Protein AF-A0A7X7LBB7-F1 (afdb_monomer)

Radius of gyration: 32.77 Å; Cα contacts (8 Å, |Δi|>4): 586; chains: 1; bounding box: 103×98×85 Å

Nearest PDB structures (foldseek):
  5vtm-assembly1_X  TM=6.818E-01  e=9.338E-09  Pseudomonas aeruginosa PAO1
  2ciu-assembly1_A  TM=8.255E-01  e=3.872E+00  Saccharomyces cerevisiae
  4lzi-assembly1_A  TM=6.386E-01  e=2.311E+00  Solanum tuberosum
  5mkf-assembly1_B  TM=3.678E-01  e=5.510E-01  Homo sapiens

Sequence (349 aa):
MNDEPVHSLSPRHPRGIALISTMFVLFFLMALALSYAFAARLESSLARNYADDMQAQYCAKAGIYRALAEIKEQERRGYFAYPRMDVPEDAELLTRYQEVFQDYPIGEGTYTVKFKDNFGQAGLGPMDENSLININRLAQREDRETLRRLLQVATDDEVIIGKVIDHLIDYVDDNDNKNLDGAEEMEYEELVPRQTIRNGPMRDVNEFLTVLNVLKKNNPDYIDETIWFGEDANENGVLDPNEDDGPETPPVDNQDGILNRGIKDFVTVDSDGTSVNPNTASPEVLQIVMPDQYEQIIQQRQIGHVSGSSQTYRIRSYGRAHGYVHVVEWVVRLGGQGGYPSVIRMRSL

Foldseek 3Di:
DDDDDDDDDDDDDPPPVVVVVVVVVVVVVVVVVVVVVVVVVVVVVVVVVVVQQVQLVVQQVVLVVLLQVVVVVVVVVPADFDQDPLAPVSPVVQVVLCQRAPQDDDDQWGKHWWDQQLLRDIDGGWAFQLLADALLLCLCVVVLQLQLLLLVLQDPPPVVSVLLSQQSNQLAAQDQDGDPNYDGQVLQCPDVVRDGGDRHADLFLCVSVSSLRSVCVVVVPPGDCCLAAWLCPVSNNDCDPQSLVACPHPPHHDNPRDTRRHSNSRYDNQFDDPHGQLNNHDLSNCCSGPVVCSVVSVVVNSHHGDNGHTFWIKIWMWMHGPHDIKIKIWIWGADPPPRDIDTSDIDTD

Secondary structure (DSSP, 8-state):
---PPP--------TTHHHHHHHHHHHHHHHHHHHHHHHHHHHHHHHHHHHHHHHHHHHHHHHHHHHHHHHHHHHHHT------TT-GGGHHHHHHHHHHHSSEEETTEEEEEEEE-TTS-EEES-EEGGGSEEHHHHHHTT-HHHHHHHHTTT---HHHHHHHHHHHHHHHSSS----TT---HHHHHTSSS-----SS--SSGGGHHHHHHHHHHH-TTT--THHHH-S-TT-SSS--GGGSSTTSSSSP---SSS----GGGTEESS---SS--TTTS-HHHHHHH-TTTHHHHHHHHHHS--S--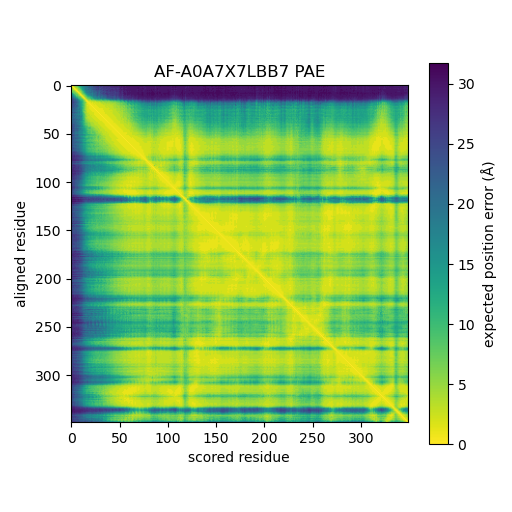--EEEEEEEEEETTEEEEEEEEEESS-GGGPPEEEEEEE-

pLDDT: mean 88.42, std 11.04, range [41.66, 98.06]

Solvent-accessible surface area (backbone atoms only — not comparable to full-atom values): 18976 Å² total; per-residue (Å²): 137,91,78,84,82,80,86,80,85,74,83,80,74,79,80,66,57,62,60,53,53,51,50,52,53,50,50,53,50,50,54,50,51,51,51,50,52,52,50,53,51,51,51,53,49,52,54,48,53,50,51,35,44,50,48,2,41,51,26,5,50,49,30,44,55,50,40,54,52,53,52,53,55,34,50,74,75,63,42,69,62,72,62,40,89,83,40,78,88,23,49,66,53,42,53,47,37,49,65,69,17,50,68,28,78,49,92,88,24,21,15,28,18,38,26,68,48,72,73,55,51,75,46,65,33,62,34,57,35,16,28,31,44,38,51,48,62,36,34,72,65,64,40,56,69,47,51,45,48,47,43,50,64,42,45,86,53,65,68,60,44,53,33,52,51,29,23,49,28,34,45,34,33,77,65,82,78,62,43,99,61,31,40,43,63,72,56,37,48,71,39,89,75,62,39,86,77,78,39,31,65,56,90,48,66,70,54,54,54,58,51,49,51,49,48,20,73,79,36,64,93,81,41,70,65,36,50,42,55,22,30,42,80,83,63,72,71,63,77,46,76,51,36,46,50,20,80,77,40,79,41,68,35,83,48,79,84,68,72,33,55,17,40,58,54,49,47,33,55,76,37,79,59,97,54,60,14,70,50,58,30,47,72,66,52,34,47,39,78,36,55,94,48,31,71,61,51,55,57,44,47,69,80,48,81,53,92,42,63,69,48,23,34,38,32,35,9,39,3,30,16,92,90,34,77,25,36,34,37,38,33,33,30,56,73,29,87,94,70,38,67,37,79,78,45,79,48,80,96

Mean predicted aligned error: 8.22 Å

Structure (mmCIF, N/CA/C/O backbone):
data_AF-A0A7X7LBB7-F1
#
_entry.id   AF-A0A7X7LBB7-F1
#
loop_
_atom_site.group_PDB
_atom_site.id
_atom_site.type_symbol
_atom_site.label_atom_id
_atom_site.label_alt_id
_atom_site.label_comp_id
_atom_site.label_asym_id
_atom_site.label_entity_id
_atom_site.label_seq_id
_atom_site.pdbx_PDB_ins_code
_atom_site.Cartn_x
_atom_site.Cartn_y
_atom_site.Cartn_z
_atom_site.occupancy
_atom_site.B_iso_or_equiv
_atom_site.auth_seq_id
_atom_site.auth_comp_id
_atom_site.auth_asym_id
_atom_site.auth_atom_id
_atom_site.pdbx_PDB_model_num
ATOM 1 N N . MET A 1 1 ? 79.176 -74.678 -56.537 1.00 41.66 1 MET A N 1
ATOM 2 C CA . MET A 1 1 ? 79.342 -74.480 -55.085 1.00 41.66 1 MET A CA 1
ATOM 3 C C . MET A 1 1 ? 78.196 -73.575 -54.683 1.00 41.66 1 MET A C 1
ATOM 5 O O . MET A 1 1 ? 78.132 -72.463 -55.188 1.00 41.66 1 MET A O 1
ATOM 9 N N . ASN A 1 2 ? 77.207 -74.145 -53.998 1.00 46.53 2 ASN A N 1
ATOM 10 C CA . ASN A 1 2 ? 75.960 -73.481 -53.629 1.00 46.53 2 ASN A CA 1
ATOM 11 C C . ASN A 1 2 ? 76.220 -72.575 -52.427 1.00 46.53 2 ASN A C 1
ATOM 13 O O . ASN A 1 2 ? 76.712 -73.086 -51.428 1.00 46.53 2 ASN A O 1
ATOM 17 N N . ASP A 1 3 ? 75.830 -71.308 -52.509 1.00 46.72 3 ASP A N 1
ATOM 18 C CA . ASP A 1 3 ? 75.636 -70.450 -51.340 1.00 46.72 3 ASP A CA 1
ATOM 19 C C . ASP A 1 3 ? 74.237 -69.830 -51.447 1.00 46.72 3 ASP A C 1
ATOM 21 O O . ASP A 1 3 ? 73.976 -68.976 -52.296 1.00 46.72 3 ASP A O 1
ATOM 25 N N . GLU A 1 4 ? 73.312 -70.315 -50.618 1.00 52.75 4 GLU A N 1
ATOM 26 C CA . GLU A 1 4 ? 72.043 -69.637 -50.349 1.00 52.75 4 GLU A CA 1
ATOM 27 C C . GLU A 1 4 ? 72.285 -68.462 -49.389 1.00 52.75 4 GLU A C 1
ATOM 29 O O . GLU A 1 4 ? 72.935 -68.651 -48.356 1.00 52.75 4 GLU A O 1
ATOM 34 N N . PRO A 1 5 ? 71.723 -67.266 -49.636 1.00 56.41 5 PRO A N 1
ATOM 35 C CA . PRO A 1 5 ? 71.710 -66.218 -48.635 1.00 56.41 5 PRO A CA 1
ATOM 36 C C . PRO A 1 5 ? 70.459 -66.313 -47.750 1.00 56.41 5 PRO A C 1
ATOM 38 O O . PRO A 1 5 ? 69.315 -66.318 -48.202 1.00 56.41 5 PRO A O 1
ATOM 41 N N . VAL A 1 6 ? 70.738 -66.339 -46.451 1.00 59.34 6 VAL A N 1
ATOM 42 C CA . VAL A 1 6 ? 69.830 -66.286 -45.303 1.00 59.34 6 VAL A CA 1
ATOM 43 C C . VAL A 1 6 ? 68.848 -65.109 -45.399 1.00 59.34 6 VAL A C 1
ATOM 45 O O . VAL A 1 6 ? 69.252 -63.951 -45.504 1.00 59.34 6 VAL A O 1
ATOM 48 N N . HIS A 1 7 ? 67.547 -65.393 -45.283 1.00 54.38 7 HIS A N 1
ATOM 49 C CA . HIS A 1 7 ? 66.504 -64.379 -45.113 1.00 54.38 7 HIS A CA 1
ATOM 50 C C . HIS A 1 7 ? 66.680 -63.622 -43.785 1.00 54.38 7 HIS A C 1
ATOM 52 O O . HIS A 1 7 ? 66.441 -64.169 -42.708 1.00 54.38 7 HIS A O 1
ATOM 58 N N . SER A 1 8 ? 67.033 -62.337 -43.851 1.00 55.22 8 SER A N 1
ATOM 59 C CA . SER A 1 8 ? 66.916 -61.416 -42.719 1.00 55.22 8 SER A CA 1
ATOM 60 C C . SER A 1 8 ? 65.476 -60.892 -42.626 1.00 55.22 8 SER A C 1
ATOM 62 O O . SER A 1 8 ? 64.980 -60.174 -43.494 1.00 55.22 8 SER A O 1
ATOM 64 N N . LEU A 1 9 ? 64.763 -61.265 -41.562 1.00 53.19 9 LEU A N 1
ATOM 65 C CA . LEU A 1 9 ? 63.463 -60.674 -41.240 1.00 53.19 9 LEU A CA 1
ATOM 66 C C . LEU A 1 9 ? 63.687 -59.243 -40.734 1.00 53.19 9 LEU A C 1
ATOM 68 O O . LEU A 1 9 ? 64.181 -59.034 -39.628 1.00 53.19 9 LEU A O 1
ATOM 72 N N . SER A 1 10 ? 63.330 -58.245 -41.544 1.00 57.50 10 SER A N 1
ATOM 73 C CA . SER A 1 10 ? 63.297 -56.847 -41.105 1.00 57.50 10 SER A CA 1
ATOM 74 C C . SER A 1 10 ? 62.207 -56.651 -40.036 1.00 57.50 10 SER A C 1
ATOM 76 O O . SER A 1 10 ? 61.081 -57.123 -40.235 1.00 57.50 10 SER A O 1
ATOM 78 N N . PRO A 1 11 ? 62.469 -55.939 -38.922 1.00 55.88 11 PRO A N 1
ATOM 79 C CA . PRO A 1 11 ? 61.441 -55.659 -37.926 1.00 55.88 11 PRO A CA 1
ATOM 80 C C . PRO A 1 11 ? 60.373 -54.739 -38.536 1.00 55.88 11 PRO A C 1
ATOM 82 O O . PRO A 1 11 ? 60.659 -53.632 -38.995 1.00 55.88 11 PRO A O 1
ATOM 85 N N . ARG A 1 12 ? 59.117 -55.201 -38.573 1.00 59.41 12 ARG A N 1
ATOM 86 C CA . ARG A 1 12 ? 57.979 -54.379 -39.007 1.00 59.41 12 ARG A CA 1
ATOM 87 C C . ARG A 1 12 ? 57.781 -53.234 -38.012 1.00 59.41 12 ARG A C 1
ATOM 89 O O . ARG A 1 12 ? 57.381 -53.466 -36.877 1.00 59.41 12 ARG A O 1
ATOM 96 N N . HIS A 1 13 ? 58.013 -51.998 -38.449 1.00 60.03 13 HIS A N 1
ATOM 97 C CA . HIS A 1 13 ? 57.617 -50.815 -37.686 1.00 60.03 13 HIS A CA 1
ATOM 98 C C . HIS A 1 13 ? 56.088 -50.802 -37.471 1.00 60.03 13 HIS A C 1
ATOM 100 O O . HIS A 1 13 ? 55.342 -51.006 -38.437 1.00 60.03 13 HIS A O 1
ATOM 106 N N . PRO A 1 14 ? 55.594 -50.535 -36.246 1.00 56.56 14 PRO A N 1
ATOM 107 C CA . PRO A 1 14 ? 54.166 -50.526 -35.939 1.00 56.56 14 PRO A CA 1
ATOM 108 C C . PRO A 1 14 ? 53.491 -49.280 -36.536 1.00 56.56 14 PRO A C 1
ATOM 110 O O . PRO A 1 14 ? 53.354 -48.245 -35.892 1.00 56.56 14 PRO A O 1
ATOM 113 N N . ARG A 1 15 ? 53.052 -49.372 -37.795 1.00 57.97 15 ARG A N 1
ATOM 114 C CA . ARG A 1 15 ? 52.395 -48.280 -38.544 1.00 57.97 15 ARG A CA 1
ATOM 115 C C . ARG A 1 15 ? 50.905 -48.067 -38.205 1.00 57.97 15 ARG A C 1
ATOM 117 O O . ARG A 1 15 ? 50.276 -47.208 -38.807 1.00 57.97 15 ARG A O 1
ATOM 124 N N . GLY A 1 16 ? 50.342 -48.810 -37.244 1.00 62.50 16 GLY A N 1
ATOM 125 C CA . GLY A 1 16 ? 48.930 -48.702 -36.831 1.00 62.50 16 GLY A CA 1
ATOM 126 C C . GLY A 1 16 ? 48.659 -47.823 -35.600 1.00 62.50 16 GLY A C 1
ATOM 127 O O . GLY A 1 16 ? 47.533 -47.381 -35.408 1.00 62.50 16 GLY A O 1
ATOM 128 N N . ILE A 1 17 ? 49.676 -47.538 -34.775 1.00 77.94 17 ILE A N 1
ATOM 129 C CA . ILE A 1 17 ? 49.499 -46.816 -33.498 1.00 77.94 17 ILE A CA 1
ATOM 130 C C . ILE A 1 17 ? 49.278 -45.315 -33.728 1.00 77.94 17 ILE A C 1
ATOM 132 O O . ILE A 1 17 ? 48.440 -44.712 -33.066 1.00 77.94 17 ILE A O 1
ATOM 136 N N . ALA A 1 18 ? 49.970 -44.725 -34.708 1.00 83.06 18 ALA A N 1
ATOM 137 C CA . ALA A 1 18 ? 49.872 -43.294 -34.996 1.00 83.06 18 ALA A CA 1
ATOM 138 C C . ALA A 1 18 ? 48.439 -42.863 -35.351 1.00 83.06 18 ALA A C 1
ATOM 140 O O . ALA A 1 18 ? 47.958 -41.875 -34.812 1.00 83.06 18 ALA A O 1
ATOM 141 N N . LEU A 1 19 ? 47.731 -43.638 -36.185 1.00 84.88 19 LEU A N 1
ATOM 142 C CA . LEU A 1 19 ? 46.347 -43.344 -36.569 1.00 84.88 19 LEU A CA 1
ATOM 143 C C . LEU A 1 19 ? 45.402 -43.371 -35.361 1.00 84.88 19 LEU A C 1
ATOM 145 O O . LEU A 1 19 ? 44.573 -42.478 -35.214 1.00 84.88 19 LEU A O 1
ATOM 149 N N . ILE A 1 20 ? 45.553 -44.366 -34.482 1.00 88.19 20 ILE A N 1
ATOM 150 C CA . ILE A 1 20 ? 44.740 -44.497 -33.268 1.00 88.19 20 ILE A CA 1
ATOM 151 C C . ILE A 1 20 ? 44.995 -43.299 -32.347 1.00 88.19 20 ILE A C 1
ATOM 153 O O . ILE A 1 20 ? 44.045 -42.645 -31.925 1.00 88.19 20 ILE A O 1
ATOM 157 N N . SER A 1 21 ? 46.260 -42.945 -32.099 1.00 88.25 21 SER A N 1
ATOM 158 C CA . SER A 1 21 ? 46.613 -41.760 -31.309 1.00 88.25 21 SER A CA 1
ATOM 159 C C . SER A 1 21 ? 46.048 -40.472 -31.913 1.00 88.25 21 SER A C 1
ATOM 161 O O . SER A 1 21 ? 45.482 -39.663 -31.182 1.00 88.25 21 SER A O 1
ATOM 163 N N . THR A 1 22 ? 46.125 -40.292 -33.236 1.00 93.44 22 THR A N 1
ATOM 164 C CA . THR A 1 22 ? 45.530 -39.134 -33.919 1.00 93.44 22 THR A CA 1
ATOM 165 C C . THR A 1 22 ? 44.013 -39.106 -33.762 1.00 93.44 22 THR A C 1
ATOM 167 O O . THR A 1 22 ? 43.467 -38.053 -33.454 1.00 93.44 22 THR A O 1
ATOM 170 N N . MET A 1 23 ? 43.325 -40.240 -33.913 1.00 92.44 23 MET A N 1
ATOM 171 C CA . MET A 1 23 ? 41.874 -40.309 -33.719 1.00 92.44 23 MET A CA 1
ATOM 172 C C . MET A 1 23 ? 41.467 -39.983 -32.283 1.00 92.44 23 MET A C 1
ATOM 174 O O . MET A 1 23 ? 40.504 -39.248 -32.096 1.00 92.44 23 MET A O 1
ATOM 178 N N . PHE A 1 24 ? 42.204 -40.460 -31.276 1.00 95.38 24 PHE A N 1
ATOM 179 C CA . PHE A 1 24 ? 41.941 -40.100 -29.881 1.00 95.38 24 PHE A CA 1
ATOM 180 C C . PHE A 1 24 ? 42.160 -38.610 -29.628 1.00 95.38 24 PHE A C 1
ATOM 182 O O . PHE A 1 24 ? 41.305 -37.965 -29.028 1.00 95.38 24 PHE A O 1
ATOM 189 N N . VAL A 1 25 ? 43.262 -38.042 -30.125 1.00 95.69 25 VAL A N 1
ATOM 190 C CA . VAL A 1 25 ? 43.519 -36.599 -30.011 1.00 95.69 25 VAL A CA 1
ATOM 191 C C . VAL A 1 25 ? 42.403 -35.801 -30.687 1.00 95.69 25 VAL A C 1
ATOM 193 O O . VAL A 1 25 ? 41.869 -34.880 -30.079 1.00 95.69 25 VAL A O 1
ATOM 196 N N . LEU A 1 26 ? 41.984 -36.181 -31.898 1.00 96.12 26 LEU A N 1
ATOM 197 C CA . LEU A 1 26 ? 40.877 -35.530 -32.604 1.00 96.12 26 LEU A CA 1
ATOM 198 C C . LEU A 1 26 ? 39.540 -35.693 -31.877 1.00 96.12 26 LEU A C 1
ATOM 200 O O . LEU A 1 26 ? 38.773 -34.738 -31.815 1.00 96.12 26 LEU A O 1
ATOM 204 N N . PHE A 1 27 ? 39.267 -36.862 -31.298 1.00 96.56 27 PHE A N 1
ATOM 205 C CA . PHE A 1 27 ? 38.068 -37.101 -30.498 1.00 96.56 27 PHE A CA 1
ATOM 206 C C . PHE A 1 27 ? 38.018 -36.170 -29.282 1.00 96.56 27 PHE A C 1
ATOM 208 O O . PHE A 1 27 ? 37.007 -35.502 -29.072 1.00 96.56 27 PHE A O 1
ATOM 215 N N . PHE A 1 28 ? 39.115 -36.059 -28.525 1.00 96.69 28 PHE A N 1
ATOM 216 C CA . PHE A 1 28 ? 39.189 -35.143 -27.385 1.00 96.69 28 PHE A CA 1
ATOM 217 C C . PHE A 1 28 ? 39.106 -33.677 -27.815 1.00 96.69 28 PHE A C 1
ATOM 219 O O . PHE A 1 28 ? 38.397 -32.905 -27.175 1.00 96.69 28 PHE A O 1
ATOM 226 N N . LEU A 1 29 ? 39.763 -33.293 -28.915 1.00 97.00 29 LEU A N 1
ATOM 227 C CA . LEU A 1 29 ? 39.660 -31.939 -29.467 1.00 97.00 29 LEU A CA 1
ATOM 228 C C . LEU A 1 29 ? 38.231 -31.610 -29.911 1.00 97.00 29 LEU A C 1
ATOM 230 O O . LEU A 1 29 ? 37.758 -30.507 -29.659 1.00 97.00 29 LEU A O 1
ATOM 234 N N . MET A 1 30 ? 37.527 -32.559 -30.530 1.00 97.06 30 MET A N 1
ATOM 235 C CA . MET A 1 30 ? 36.134 -32.383 -30.932 1.00 97.06 30 MET A CA 1
ATOM 236 C C . MET A 1 30 ? 35.223 -32.267 -29.706 1.00 97.06 30 MET A C 1
ATOM 238 O O . MET A 1 30 ? 34.420 -31.343 -29.642 1.00 97.06 30 MET A O 1
ATOM 242 N N . ALA A 1 31 ? 35.378 -33.141 -28.706 1.00 96.94 31 ALA A N 1
ATOM 243 C CA . ALA A 1 31 ? 34.616 -33.070 -27.459 1.00 96.94 31 ALA A CA 1
ATOM 244 C C . ALA A 1 31 ? 34.823 -31.726 -26.736 1.00 96.94 31 ALA A C 1
ATOM 246 O O . ALA A 1 31 ? 33.849 -31.098 -26.323 1.00 96.94 31 ALA A O 1
ATOM 247 N N . LEU A 1 32 ? 36.072 -31.252 -26.664 1.00 97.44 32 LEU A N 1
ATOM 248 C CA . LEU A 1 32 ? 36.431 -29.951 -26.101 1.00 97.44 32 LEU A CA 1
ATOM 249 C C . LEU A 1 32 ? 35.804 -28.795 -26.902 1.00 97.44 32 LEU A C 1
ATOM 251 O O . LEU A 1 32 ? 35.228 -27.871 -26.329 1.00 97.44 32 LEU A O 1
ATOM 255 N N . ALA A 1 33 ? 35.876 -28.846 -28.234 1.00 97.12 33 ALA A N 1
ATOM 256 C CA . ALA A 1 33 ? 35.267 -27.837 -29.095 1.00 97.12 33 ALA A CA 1
ATOM 257 C C . ALA A 1 33 ? 33.741 -27.780 -28.914 1.00 97.12 33 ALA A C 1
ATOM 259 O O . ALA A 1 33 ? 33.181 -26.689 -28.808 1.00 97.12 33 ALA A O 1
ATOM 260 N N . LEU A 1 34 ? 33.068 -28.935 -28.814 1.00 97.19 34 LEU A N 1
ATOM 261 C CA . LEU A 1 34 ? 31.631 -28.995 -28.535 1.00 97.19 34 LEU A CA 1
ATOM 262 C C . LEU A 1 34 ? 31.293 -28.447 -27.144 1.00 97.19 34 LEU A C 1
ATOM 264 O O . LEU A 1 34 ? 30.324 -27.697 -27.026 1.00 97.19 34 LEU A O 1
ATOM 268 N N . SER A 1 35 ? 32.071 -28.775 -26.105 1.00 96.56 35 SER A N 1
ATOM 269 C CA . SER A 1 35 ? 31.815 -28.252 -24.757 1.00 96.56 35 SER A CA 1
ATOM 270 C C . SER A 1 35 ? 31.962 -26.733 -24.699 1.00 96.56 35 SER A C 1
ATOM 272 O O . SER A 1 35 ? 31.118 -26.067 -24.104 1.00 96.56 35 SER A O 1
ATOM 274 N N . TYR A 1 36 ? 32.976 -26.170 -25.370 1.00 97.25 36 TYR A N 1
ATOM 275 C CA . TYR A 1 36 ? 33.136 -24.718 -25.473 1.00 97.25 36 TYR A CA 1
ATOM 276 C C . TYR A 1 36 ? 32.012 -24.068 -26.280 1.00 97.25 36 TYR A C 1
ATOM 278 O O . TYR A 1 36 ? 31.490 -23.039 -25.864 1.00 97.25 36 TYR A O 1
ATOM 286 N N . ALA A 1 37 ? 31.596 -24.666 -27.399 1.00 97.00 37 ALA A N 1
ATOM 287 C CA . ALA A 1 37 ? 30.487 -24.143 -28.194 1.00 97.00 37 ALA A CA 1
ATOM 288 C C . ALA A 1 37 ? 29.164 -24.144 -27.407 1.00 97.00 37 ALA A C 1
ATOM 290 O O . ALA A 1 37 ? 28.394 -23.185 -27.488 1.00 97.00 37 ALA A O 1
ATOM 291 N N . PHE A 1 38 ? 28.910 -25.196 -26.623 1.00 96.31 38 PHE A N 1
ATOM 292 C CA . PHE A 1 38 ? 27.747 -25.269 -25.744 1.00 96.31 38 PHE A CA 1
ATOM 293 C C . PHE A 1 38 ? 27.800 -24.204 -24.643 1.00 96.31 38 PHE A C 1
ATOM 295 O O . PHE A 1 38 ? 26.835 -23.458 -24.484 1.00 96.31 38 PHE A O 1
ATOM 302 N N . ALA A 1 39 ? 28.930 -24.087 -23.936 1.00 96.12 39 ALA A N 1
ATOM 303 C CA . ALA A 1 39 ? 29.121 -23.079 -22.896 1.00 96.12 39 ALA A CA 1
ATOM 304 C C . ALA A 1 39 ? 28.949 -21.654 -23.447 1.00 96.12 39 ALA A C 1
ATOM 306 O O . ALA A 1 39 ? 28.153 -20.888 -22.914 1.00 96.12 39 ALA A O 1
ATOM 307 N N . ALA A 1 40 ? 29.583 -21.333 -24.579 1.00 96.44 40 ALA A N 1
ATOM 308 C CA . ALA A 1 40 ? 29.460 -20.025 -25.221 1.00 96.44 40 ALA A CA 1
ATOM 309 C C . ALA A 1 40 ? 28.014 -19.708 -25.641 1.00 96.44 40 ALA A C 1
ATOM 311 O O . ALA A 1 40 ? 27.555 -18.572 -25.508 1.00 96.44 40 ALA A O 1
ATOM 312 N N . ARG A 1 41 ? 27.262 -20.705 -26.128 1.00 96.75 41 ARG A N 1
ATOM 313 C CA . ARG A 1 41 ? 25.845 -20.525 -26.477 1.00 96.75 41 ARG A CA 1
ATOM 314 C C . ARG A 1 41 ? 24.980 -20.283 -25.241 1.00 96.75 41 ARG A C 1
ATOM 316 O O . ARG A 1 41 ? 24.081 -19.442 -25.300 1.00 96.75 41 ARG A O 1
ATOM 323 N N . LEU A 1 42 ? 25.240 -21.001 -24.149 1.00 96.44 42 LEU A N 1
ATOM 324 C CA . LEU A 1 42 ? 24.556 -20.799 -22.874 1.00 96.44 42 LEU A CA 1
ATOM 325 C C . LEU A 1 42 ? 24.836 -19.395 -22.328 1.00 96.44 42 LEU A C 1
ATOM 327 O O . LEU A 1 42 ? 23.894 -18.653 -22.070 1.00 96.44 42 LEU A O 1
ATOM 331 N N . GLU A 1 43 ? 26.106 -19.002 -22.239 1.00 96.44 43 GLU A N 1
ATOM 332 C CA . GLU A 1 43 ? 26.520 -17.674 -21.771 1.00 96.44 43 GLU A CA 1
ATOM 333 C C . GLU A 1 43 ? 25.920 -16.555 -22.626 1.00 96.44 43 GLU A C 1
ATOM 335 O O . GLU A 1 43 ? 25.366 -15.601 -22.088 1.00 96.44 43 GLU A O 1
ATOM 340 N N . SER A 1 44 ? 25.944 -16.690 -23.956 1.00 96.56 44 SER A N 1
ATOM 341 C CA . SER A 1 44 ? 25.332 -15.705 -24.854 1.00 96.56 44 SER A CA 1
ATOM 342 C C . SER A 1 44 ? 23.818 -15.588 -24.659 1.00 96.56 44 SER A C 1
ATOM 344 O O . SER A 1 44 ? 23.275 -14.486 -24.744 1.00 96.56 44 SER A O 1
ATOM 346 N N . SER A 1 45 ? 23.136 -16.703 -24.384 1.00 94.62 45 SER A N 1
ATOM 347 C CA . SER A 1 45 ? 21.691 -16.705 -24.134 1.00 94.62 45 SER A CA 1
ATOM 348 C C . SER A 1 45 ? 21.362 -16.066 -22.783 1.00 94.62 45 SER A C 1
ATOM 350 O O . SER A 1 45 ? 20.456 -15.244 -22.707 1.00 94.62 45 SER A O 1
ATOM 352 N N . LEU A 1 46 ? 22.137 -16.375 -21.737 1.00 95.44 46 LEU A N 1
ATOM 353 C CA . LEU A 1 46 ? 21.995 -15.757 -20.416 1.00 95.44 46 LEU A CA 1
ATOM 354 C C . LEU A 1 46 ? 22.278 -14.254 -20.460 1.00 95.44 46 LEU A C 1
ATOM 356 O O . LEU A 1 46 ? 21.511 -13.478 -19.901 1.00 95.44 46 LEU A O 1
ATOM 360 N N . ALA A 1 47 ? 23.334 -13.834 -21.161 1.00 95.31 47 ALA A N 1
ATOM 361 C CA . ALA A 1 47 ? 23.669 -12.423 -21.324 1.00 95.31 47 ALA A CA 1
ATOM 362 C C . ALA A 1 47 ? 22.559 -11.650 -22.050 1.00 95.31 47 ALA A C 1
ATOM 364 O O . ALA A 1 47 ? 22.256 -10.521 -21.675 1.00 95.31 47 ALA A O 1
ATOM 365 N N . ARG A 1 48 ? 21.931 -12.264 -23.062 1.00 92.88 48 ARG A N 1
ATOM 366 C CA . ARG A 1 48 ? 20.792 -11.667 -23.769 1.00 92.88 48 ARG A CA 1
ATOM 367 C C . ARG A 1 48 ? 19.566 -11.555 -22.869 1.00 92.88 48 ARG A C 1
ATOM 369 O O . ARG A 1 48 ? 19.039 -10.463 -22.733 1.00 92.88 48 ARG A O 1
ATOM 376 N N . ASN A 1 49 ? 19.185 -12.642 -22.199 1.00 92.56 49 ASN A N 1
ATOM 377 C CA . ASN A 1 49 ? 18.055 -12.642 -21.269 1.00 92.56 49 ASN A CA 1
ATOM 378 C C . ASN A 1 49 ? 18.238 -11.606 -20.152 1.00 92.56 49 ASN A C 1
ATOM 380 O O . ASN A 1 49 ? 17.300 -10.900 -19.808 1.00 92.56 49 ASN A O 1
ATOM 384 N N . TYR A 1 50 ? 19.457 -11.482 -19.621 1.00 93.75 50 TYR A N 1
ATOM 385 C CA . TYR A 1 50 ? 19.785 -10.465 -18.626 1.00 93.75 50 TYR A CA 1
ATOM 386 C C . TYR A 1 50 ? 19.670 -9.043 -19.191 1.00 93.75 50 TYR A C 1
ATOM 388 O O . TYR A 1 50 ? 19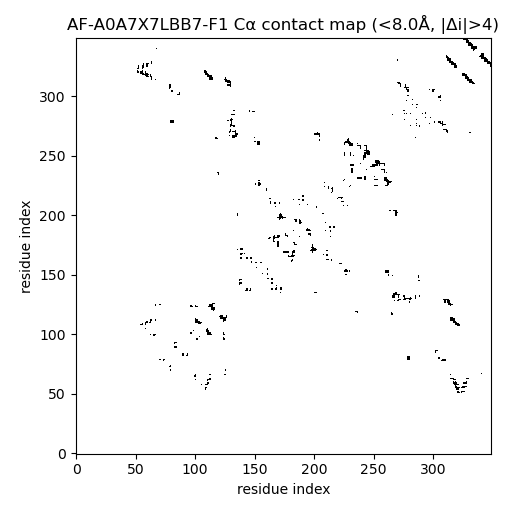.141 -8.162 -18.523 1.00 93.75 50 TYR A O 1
ATOM 396 N N . ALA A 1 51 ? 20.143 -8.797 -20.417 1.00 93.38 51 ALA A N 1
ATOM 397 C CA . ALA A 1 51 ? 19.995 -7.493 -21.060 1.00 93.38 51 ALA A CA 1
ATOM 398 C C . ALA A 1 51 ? 18.516 -7.130 -21.297 1.00 93.38 51 ALA A C 1
ATOM 400 O O . ALA A 1 51 ? 18.120 -5.998 -21.022 1.00 93.38 51 ALA A O 1
ATOM 401 N N . ASP A 1 52 ? 17.709 -8.095 -21.739 1.00 92.31 52 ASP A N 1
ATOM 402 C CA . ASP A 1 52 ? 16.274 -7.929 -21.979 1.00 92.31 52 ASP A CA 1
ATOM 403 C C . ASP A 1 52 ? 15.502 -7.644 -20.676 1.00 92.31 52 ASP A C 1
ATOM 405 O O . ASP A 1 52 ? 14.690 -6.717 -20.620 1.00 92.31 52 ASP A O 1
ATOM 409 N N . ASP A 1 53 ? 15.808 -8.375 -19.599 1.00 92.88 53 ASP A N 1
ATOM 410 C CA . ASP A 1 53 ? 15.245 -8.141 -18.264 1.00 92.88 53 ASP A CA 1
ATOM 411 C C . ASP A 1 53 ? 15.638 -6.760 -17.711 1.00 92.88 53 ASP A C 1
ATOM 413 O O . ASP A 1 53 ? 14.791 -5.980 -17.264 1.00 92.88 53 ASP A O 1
ATOM 417 N N . MET A 1 54 ? 16.916 -6.385 -17.843 1.00 94.12 54 MET A N 1
ATOM 418 C CA . MET A 1 54 ? 17.390 -5.052 -17.470 1.00 94.12 54 MET A CA 1
ATOM 419 C C . MET A 1 54 ? 16.659 -3.952 -18.244 1.00 94.12 54 MET A C 1
ATOM 421 O O . MET A 1 54 ? 16.326 -2.910 -17.672 1.00 94.12 54 MET A O 1
ATOM 425 N N . GLN A 1 55 ? 16.373 -4.163 -19.528 1.00 95.81 55 GLN A N 1
ATOM 426 C CA . GLN A 1 55 ? 15.617 -3.214 -20.337 1.00 95.81 55 GLN A CA 1
ATOM 427 C C . GLN A 1 55 ? 14.182 -3.051 -19.826 1.00 95.81 55 GLN A C 1
ATOM 429 O O . GLN A 1 55 ? 13.724 -1.915 -19.683 1.00 95.81 55 GLN A O 1
ATOM 434 N N . ALA A 1 56 ? 13.502 -4.143 -19.463 1.00 96.19 56 ALA A N 1
ATOM 435 C CA . ALA A 1 56 ? 12.186 -4.082 -18.828 1.00 96.19 56 ALA A CA 1
ATOM 436 C C . ALA A 1 56 ? 12.246 -3.330 -17.485 1.00 96.19 56 ALA A C 1
ATOM 438 O O . ALA A 1 56 ? 11.421 -2.448 -17.234 1.00 96.19 56 ALA A O 1
ATOM 439 N N . GLN A 1 57 ? 13.268 -3.577 -16.658 1.00 96.00 57 GLN A N 1
ATOM 440 C CA . GLN A 1 57 ? 13.468 -2.847 -15.403 1.00 96.00 57 GLN A CA 1
ATOM 441 C C . GLN A 1 57 ? 13.661 -1.337 -15.628 1.00 96.00 57 GLN A C 1
ATOM 443 O O . GLN A 1 57 ? 13.086 -0.519 -14.902 1.00 96.00 57 GLN A O 1
ATOM 448 N N . TYR A 1 58 ? 14.465 -0.931 -16.614 1.00 96.38 58 TYR A N 1
ATOM 449 C CA . TYR A 1 58 ? 14.664 0.489 -16.921 1.00 96.38 58 TYR A CA 1
ATOM 450 C C . TYR A 1 58 ? 13.414 1.144 -17.516 1.00 96.38 58 TYR A C 1
ATOM 452 O O . TYR A 1 58 ? 13.147 2.305 -17.198 1.00 96.38 58 TYR A O 1
ATOM 460 N N . CYS A 1 59 ? 12.605 0.409 -18.286 1.00 97.81 59 CYS A N 1
ATOM 461 C CA . CYS A 1 59 ? 11.278 0.874 -18.693 1.00 97.81 59 CYS A CA 1
ATOM 462 C C . CYS A 1 59 ? 10.400 1.137 -17.460 1.00 97.81 59 CYS A C 1
ATOM 464 O O . CYS A 1 59 ? 9.831 2.220 -17.329 1.00 97.81 59 CYS A O 1
ATOM 466 N N . ALA A 1 60 ? 10.368 0.211 -16.494 1.00 96.94 60 ALA A N 1
ATOM 467 C CA . ALA A 1 60 ? 9.619 0.389 -15.249 1.00 96.94 60 ALA A CA 1
ATOM 468 C C . ALA A 1 60 ? 10.096 1.636 -14.479 1.00 96.94 60 ALA A C 1
ATOM 470 O O . ALA A 1 60 ? 9.286 2.483 -14.096 1.00 96.94 60 ALA A O 1
ATOM 471 N N . LYS A 1 61 ? 11.416 1.811 -14.321 1.00 96.44 61 LYS A N 1
ATOM 472 C CA . LYS A 1 61 ? 12.011 3.005 -13.691 1.00 96.44 61 LYS A CA 1
ATOM 473 C C . LYS A 1 61 ? 11.621 4.299 -14.411 1.00 96.44 61 LYS A C 1
ATOM 475 O O . LYS A 1 61 ? 11.366 5.297 -13.741 1.00 96.44 61 LYS A O 1
ATOM 480 N N . ALA A 1 62 ? 11.526 4.303 -15.741 1.00 97.25 62 ALA A N 1
ATOM 481 C CA . ALA A 1 62 ? 11.083 5.480 -16.488 1.00 97.25 62 ALA A CA 1
ATOM 482 C C . ALA A 1 62 ? 9.654 5.902 -16.114 1.00 97.25 62 ALA A C 1
ATOM 484 O O . ALA A 1 62 ? 9.412 7.091 -15.909 1.00 97.25 62 ALA A O 1
ATOM 485 N N . GLY A 1 63 ? 8.746 4.939 -15.924 1.00 97.12 63 GLY A N 1
ATOM 486 C CA . GLY A 1 63 ? 7.401 5.215 -15.418 1.00 97.12 63 GLY A CA 1
ATOM 487 C C . GLY A 1 63 ? 7.403 5.840 -14.021 1.00 97.12 63 GLY A C 1
ATOM 488 O O . GLY A 1 63 ? 6.665 6.794 -13.781 1.00 97.12 63 GLY A O 1
ATOM 489 N N . ILE A 1 64 ? 8.303 5.405 -13.127 1.00 95.88 64 ILE A N 1
ATOM 490 C CA . ILE A 1 64 ? 8.466 6.045 -11.812 1.00 95.88 64 ILE A CA 1
ATOM 491 C C . ILE A 1 64 ? 8.835 7.525 -11.959 1.00 95.88 64 ILE A C 1
ATOM 493 O O . ILE A 1 64 ? 8.208 8.394 -11.354 1.00 95.8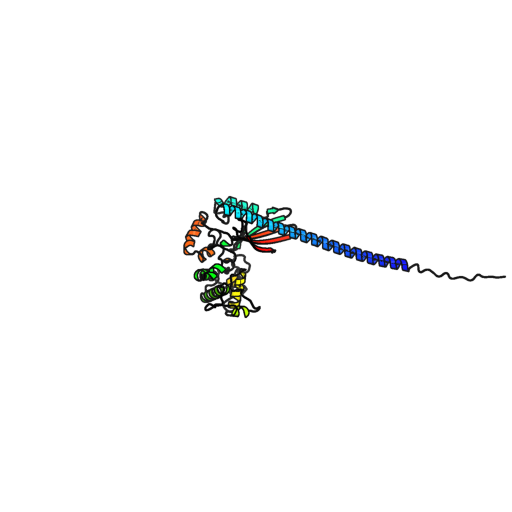8 64 ILE A O 1
ATOM 497 N N . TYR A 1 65 ? 9.827 7.835 -12.796 1.00 95.31 65 TYR A N 1
ATOM 498 C CA . TYR A 1 65 ? 10.240 9.219 -13.026 1.00 95.31 65 TYR A CA 1
ATOM 499 C C . TYR A 1 65 ? 9.165 10.052 -13.728 1.00 95.31 65 TYR A C 1
ATOM 501 O O . TYR A 1 65 ? 9.036 11.239 -13.422 1.00 95.31 65 TYR A O 1
ATOM 509 N N . ARG A 1 66 ? 8.366 9.452 -14.622 1.00 96.00 66 ARG A N 1
ATOM 510 C CA . ARG A 1 66 ? 7.215 10.139 -15.216 1.00 96.00 66 ARG A CA 1
ATOM 511 C C . ARG A 1 66 ? 6.188 10.503 -14.153 1.00 96.00 66 ARG A C 1
ATOM 513 O O . ARG A 1 66 ? 5.759 11.651 -14.110 1.00 96.00 66 ARG A O 1
ATOM 520 N N . ALA A 1 67 ? 5.845 9.568 -13.271 1.00 95.19 67 ALA A N 1
ATOM 521 C CA . ALA A 1 67 ? 4.897 9.817 -12.191 1.00 95.19 67 ALA A CA 1
ATOM 522 C C . ALA A 1 67 ? 5.394 10.906 -11.234 1.00 95.19 67 ALA A C 1
ATOM 524 O O . ALA A 1 67 ? 4.642 11.816 -10.905 1.00 95.19 67 ALA A O 1
ATOM 525 N N . LEU A 1 68 ? 6.682 10.898 -10.877 1.00 93.12 68 LEU A N 1
ATOM 526 C CA . LEU A 1 68 ? 7.294 11.976 -10.093 1.00 93.12 68 LEU A CA 1
ATOM 527 C C . LEU A 1 68 ? 7.179 13.352 -10.768 1.00 93.12 68 LEU A C 1
ATOM 529 O O . LEU A 1 68 ? 7.026 14.360 -10.078 1.00 93.12 68 LEU A O 1
ATOM 533 N N . ALA A 1 69 ? 7.275 13.415 -12.098 1.00 91.56 69 ALA A N 1
ATOM 534 C CA . ALA A 1 69 ? 7.103 14.661 -12.837 1.00 91.56 69 ALA A CA 1
ATOM 535 C C . ALA A 1 69 ? 5.647 15.158 -12.799 1.00 91.56 69 ALA A C 1
ATOM 537 O O . ALA A 1 69 ? 5.435 16.349 -12.580 1.00 91.56 69 ALA A O 1
ATOM 538 N N . GLU A 1 70 ? 4.667 14.261 -12.954 1.00 91.19 70 GLU A N 1
ATOM 539 C CA . GLU A 1 70 ? 3.239 14.611 -12.868 1.00 91.19 70 GLU A CA 1
ATOM 540 C C . GLU A 1 70 ? 2.836 15.042 -11.450 1.00 91.19 70 GLU A C 1
ATOM 542 O O . GLU A 1 70 ? 2.172 16.064 -11.294 1.00 91.19 70 GLU A O 1
ATOM 547 N N . ILE A 1 71 ? 3.319 14.344 -10.413 1.00 90.25 71 ILE A N 1
ATOM 548 C CA . ILE A 1 71 ? 3.096 14.721 -9.007 1.00 90.25 71 ILE A CA 1
ATOM 549 C C . ILE A 1 71 ? 3.583 16.152 -8.754 1.00 90.25 71 ILE A C 1
ATOM 551 O O . ILE A 1 71 ? 2.853 16.974 -8.206 1.00 90.25 71 ILE A O 1
ATOM 555 N N . LYS A 1 72 ? 4.806 16.478 -9.194 1.00 86.19 72 LYS A N 1
ATOM 556 C CA . LYS A 1 72 ? 5.369 17.829 -9.043 1.00 86.19 72 LYS A CA 1
ATOM 557 C C . LYS A 1 72 ? 4.562 18.891 -9.782 1.00 86.19 72 LYS A C 1
ATOM 559 O O . LYS A 1 72 ? 4.503 20.032 -9.334 1.00 86.19 72 LYS A O 1
ATOM 564 N N . GLU A 1 73 ? 3.995 18.553 -10.934 1.00 85.38 73 GLU A N 1
ATOM 565 C CA . GLU A 1 73 ? 3.167 19.486 -11.692 1.00 85.38 73 GLU A CA 1
ATOM 566 C C . GLU A 1 73 ? 1.830 19.753 -10.990 1.00 85.38 73 GLU A C 1
ATOM 568 O O . GLU A 1 73 ? 1.407 20.904 -10.918 1.00 85.38 73 GLU A O 1
ATOM 573 N N . GLN A 1 74 ? 1.196 18.730 -10.412 1.00 82.88 74 GLN A N 1
ATOM 574 C CA . GLN A 1 74 ? -0.019 18.902 -9.608 1.00 82.88 74 GLN A CA 1
ATOM 575 C C . GLN A 1 74 ? 0.254 19.662 -8.306 1.00 82.88 74 GLN A C 1
ATOM 577 O O . GLN A 1 74 ? -0.485 20.583 -7.972 1.00 82.88 74 GLN A O 1
ATOM 582 N N . GLU A 1 75 ? 1.365 19.381 -7.622 1.00 77.25 75 GLU A N 1
ATOM 583 C CA . GLU A 1 75 ? 1.765 20.118 -6.418 1.00 77.25 75 GLU A CA 1
ATOM 584 C C . GLU A 1 75 ? 1.919 21.625 -6.695 1.00 77.25 75 GLU A C 1
ATOM 586 O O . GLU A 1 75 ? 1.455 22.449 -5.907 1.00 77.25 75 GLU A O 1
ATOM 591 N N . ARG A 1 76 ? 2.472 22.019 -7.856 1.00 80.31 76 ARG A N 1
ATOM 592 C CA . ARG A 1 76 ? 2.528 23.439 -8.270 1.00 80.31 76 ARG A CA 1
ATOM 593 C C . ARG A 1 76 ? 1.152 24.083 -8.430 1.00 80.31 76 ARG A C 1
ATOM 595 O O . ARG A 1 76 ? 1.049 25.301 -8.304 1.00 80.31 76 ARG A O 1
ATOM 602 N N . ARG A 1 77 ? 0.111 23.296 -8.718 1.00 77.06 77 ARG A N 1
ATOM 603 C CA . ARG A 1 77 ? -1.286 23.758 -8.785 1.00 77.06 77 ARG A CA 1
ATOM 604 C C . ARG A 1 77 ? -1.924 23.895 -7.397 1.00 77.06 77 ARG A C 1
ATOM 606 O O . ARG A 1 77 ? -2.988 24.496 -7.291 1.00 77.06 77 ARG A O 1
ATOM 613 N N . GLY A 1 78 ? -1.262 23.404 -6.347 1.00 76.81 78 GLY A N 1
ATOM 614 C CA . GLY A 1 78 ? -1.621 23.618 -4.943 1.00 76.81 78 GLY A CA 1
ATOM 615 C C . GLY A 1 78 ? -2.348 22.457 -4.264 1.00 76.81 78 GLY A C 1
ATOM 616 O O . GLY A 1 78 ? -2.569 22.528 -3.060 1.00 76.81 78 GLY A O 1
ATOM 617 N N . TYR A 1 79 ? -2.705 21.395 -4.990 1.00 77.81 79 TYR A N 1
ATOM 618 C CA . TYR A 1 79 ? -3.322 20.191 -4.427 1.00 77.81 79 TYR A CA 1
ATOM 619 C C . TYR A 1 79 ? -3.042 18.964 -5.302 1.00 77.81 79 TYR A C 1
ATOM 621 O O . TYR A 1 79 ? -2.761 19.084 -6.495 1.00 77.81 79 TYR A O 1
ATOM 629 N N . PHE A 1 80 ? -3.153 17.776 -4.706 1.00 86.12 80 PHE A N 1
ATOM 630 C CA . PHE A 1 80 ? -3.180 16.506 -5.427 1.00 86.12 80 PHE A CA 1
ATOM 631 C C . PHE A 1 80 ? -4.580 15.893 -5.336 1.00 86.12 80 PHE A C 1
ATOM 633 O O . PHE A 1 80 ? -5.166 15.812 -4.252 1.00 86.12 80 PHE A O 1
ATOM 640 N N . ALA A 1 81 ? -5.103 15.472 -6.482 1.00 86.94 81 ALA A N 1
ATOM 641 C CA . ALA A 1 81 ? -6.370 14.773 -6.623 1.00 86.94 81 ALA A CA 1
ATOM 642 C C . ALA A 1 81 ? -6.277 13.814 -7.812 1.00 86.94 81 ALA A C 1
ATOM 644 O O . ALA A 1 81 ? -5.584 14.105 -8.796 1.00 86.94 81 ALA A O 1
ATOM 645 N N . TYR A 1 82 ? -6.979 12.686 -7.727 1.00 85.94 82 TYR A N 1
ATOM 646 C CA . TYR A 1 82 ? -7.150 11.828 -8.892 1.00 85.94 82 TYR A CA 1
ATOM 647 C C . TYR A 1 82 ? -8.074 12.516 -9.898 1.00 85.94 82 TYR A C 1
ATOM 649 O O . TYR A 1 82 ? -9.092 13.068 -9.479 1.00 85.94 82 TYR A O 1
ATOM 657 N N . PRO A 1 83 ? -7.744 12.492 -11.201 1.00 83.75 83 PRO A N 1
ATOM 658 C CA . PRO A 1 83 ? -8.632 13.035 -12.215 1.00 83.75 83 PRO A CA 1
ATOM 659 C C . PRO A 1 83 ? -9.933 12.239 -12.249 1.00 83.75 83 PRO A C 1
ATOM 661 O O . PRO A 1 83 ? -9.900 11.008 -12.336 1.00 83.75 83 PRO A O 1
ATOM 664 N N . ARG A 1 84 ? -11.074 12.930 -12.223 1.00 82.00 84 ARG A N 1
ATOM 665 C CA . ARG A 1 84 ? -12.386 12.281 -12.293 1.00 82.00 84 ARG A CA 1
ATOM 666 C C . ARG A 1 84 ? -13.185 12.703 -13.519 1.00 82.00 84 ARG A C 1
ATOM 668 O O . ARG A 1 84 ? -13.148 13.849 -13.947 1.00 82.00 84 ARG A O 1
ATOM 675 N N . MET A 1 85 ? -13.938 11.758 -14.081 1.00 79.56 85 MET A N 1
ATOM 676 C CA . MET A 1 85 ? -14.773 11.993 -15.269 1.00 79.56 85 MET A CA 1
ATOM 677 C C . MET A 1 85 ? -15.939 12.956 -15.010 1.00 79.56 85 MET A C 1
ATOM 679 O O . MET A 1 85 ? -16.407 13.611 -15.938 1.00 79.56 85 MET A O 1
ATOM 683 N N . ASP A 1 86 ? -16.431 13.014 -13.774 1.00 77.38 86 ASP A N 1
ATOM 684 C CA . ASP A 1 86 ? -17.536 13.870 -13.338 1.00 77.38 86 ASP A CA 1
ATOM 685 C C . ASP A 1 86 ? -17.104 15.314 -13.034 1.00 77.38 86 ASP A C 1
ATOM 687 O O . ASP A 1 86 ? -17.966 16.175 -12.865 1.00 77.38 86 ASP A O 1
ATOM 691 N N . VAL A 1 87 ? -15.796 15.602 -13.027 1.00 80.56 87 VAL A N 1
ATOM 692 C CA . VAL A 1 87 ? -15.231 16.946 -12.843 1.00 80.56 87 VAL A CA 1
ATOM 693 C C . VAL A 1 87 ? -14.751 17.482 -14.198 1.00 80.56 87 VAL A C 1
ATOM 695 O O . VAL A 1 87 ? -13.748 16.997 -14.727 1.00 80.56 87 VAL A O 1
ATOM 698 N N . PRO A 1 88 ? -15.424 18.485 -14.794 1.00 80.81 88 PRO A N 1
ATOM 699 C CA . PRO A 1 88 ? -15.074 18.991 -16.123 1.00 80.81 88 PRO A CA 1
ATOM 700 C C . PRO A 1 88 ? -13.617 19.454 -16.258 1.00 80.81 88 PRO A C 1
ATOM 702 O O . PRO A 1 88 ? -12.999 19.247 -17.302 1.00 80.81 88 PRO A O 1
ATOM 705 N N . GLU A 1 89 ? -13.054 20.051 -15.206 1.00 79.94 89 GLU A N 1
ATOM 706 C CA . GLU A 1 89 ? -11.671 20.537 -15.160 1.00 79.94 89 GLU A CA 1
ATOM 707 C C . GLU A 1 89 ? -10.629 19.405 -15.220 1.00 79.94 89 GLU A C 1
ATOM 709 O O . GLU A 1 89 ? -9.487 19.639 -15.625 1.00 79.94 89 GLU A O 1
ATOM 714 N N . ASP A 1 90 ? -11.015 18.177 -14.865 1.00 84.44 90 ASP A N 1
ATOM 715 C CA . ASP A 1 90 ? -10.120 17.021 -14.808 1.00 84.44 90 ASP A CA 1
ATOM 716 C C . ASP A 1 90 ? -10.051 16.254 -16.142 1.00 84.44 90 ASP A C 1
ATOM 718 O O . ASP A 1 90 ? -9.161 15.419 -16.319 1.00 84.44 90 ASP A O 1
ATOM 722 N N . ALA A 1 91 ? -10.928 16.538 -17.114 1.00 84.94 91 ALA A N 1
ATOM 723 C CA . ALA A 1 91 ? -11.001 15.796 -18.380 1.00 84.94 91 ALA A CA 1
ATOM 724 C C . ALA A 1 91 ? -9.670 15.799 -19.164 1.00 84.94 91 ALA A C 1
ATOM 726 O O . ALA A 1 91 ? -9.242 14.773 -19.711 1.00 84.94 91 ALA A O 1
ATOM 727 N N . GLU A 1 92 ? -8.969 16.938 -19.181 1.00 85.19 92 GLU A N 1
ATOM 728 C CA . GLU A 1 92 ? -7.637 17.049 -19.791 1.00 85.19 92 GLU A CA 1
ATOM 729 C C . GLU A 1 92 ? -6.584 16.237 -19.026 1.00 85.19 92 GLU A C 1
ATOM 731 O O . GLU A 1 92 ? -5.696 15.632 -19.630 1.00 85.19 92 GLU A O 1
ATOM 736 N N . LEU A 1 93 ? -6.676 16.209 -17.694 1.00 85.12 93 LEU A N 1
ATOM 737 C CA . LEU A 1 93 ? -5.746 15.476 -16.841 1.00 85.12 93 LEU A CA 1
ATOM 738 C C . LEU A 1 93 ? -5.947 13.962 -16.967 1.00 85.12 93 LEU A C 1
ATOM 740 O O . LEU A 1 93 ? -4.963 13.229 -17.033 1.00 85.12 93 LEU A O 1
ATOM 744 N N . LEU A 1 94 ? -7.192 13.498 -17.073 1.00 87.88 94 LEU A N 1
ATOM 745 C CA . LEU A 1 94 ? -7.509 12.093 -17.316 1.00 87.88 94 LEU A CA 1
ATOM 746 C C . LEU A 1 94 ? -6.934 11.616 -18.656 1.00 87.88 94 LEU A C 1
ATOM 748 O O . LEU A 1 94 ? -6.273 10.580 -18.716 1.00 87.88 94 LEU A O 1
ATOM 752 N N . THR A 1 95 ? -7.137 12.407 -19.715 1.00 89.81 95 THR A N 1
ATOM 753 C CA . THR A 1 95 ? -6.579 12.125 -21.048 1.00 89.81 95 THR A CA 1
ATOM 754 C C . THR A 1 95 ? -5.055 12.074 -20.983 1.00 89.81 95 THR A C 1
ATOM 756 O O . THR A 1 95 ? -4.438 11.115 -21.439 1.00 89.81 95 THR A O 1
ATOM 759 N N . ARG A 1 96 ? -4.435 13.055 -20.314 1.00 90.50 96 ARG A N 1
ATOM 760 C CA . ARG A 1 96 ? -2.989 13.068 -20.076 1.00 90.50 96 ARG A CA 1
ATOM 761 C C . ARG A 1 96 ? -2.520 11.821 -19.330 1.00 90.50 96 ARG A C 1
ATOM 763 O O . ARG A 1 96 ? -1.502 11.261 -19.710 1.00 90.50 96 ARG A O 1
ATOM 770 N N . TYR A 1 97 ? -3.222 11.380 -18.288 1.00 91.75 97 TYR A N 1
ATOM 771 C CA . TYR A 1 97 ? -2.859 10.180 -17.529 1.00 91.75 97 TYR A CA 1
ATOM 772 C C . TYR A 1 97 ? -2.892 8.929 -18.410 1.00 91.75 97 TYR A C 1
ATOM 774 O O . TYR A 1 97 ? -1.959 8.132 -18.352 1.00 91.75 97 TYR A O 1
ATOM 782 N N . GLN A 1 98 ? -3.897 8.786 -19.275 1.00 91.81 98 GLN A N 1
ATOM 783 C CA . GLN A 1 98 ? -3.927 7.715 -20.275 1.00 91.81 98 GLN A CA 1
ATOM 784 C C . GLN A 1 98 ? -2.717 7.794 -21.210 1.00 91.81 98 GLN A C 1
ATOM 786 O O . GLN A 1 98 ? -1.989 6.818 -21.359 1.00 91.81 98 GLN A O 1
ATOM 791 N N . GLU A 1 99 ? -2.435 8.971 -21.766 1.00 93.94 99 GLU A N 1
ATOM 792 C CA . GLU A 1 99 ? -1.322 9.169 -22.698 1.00 93.94 99 GLU A CA 1
ATOM 793 C C . GLU A 1 99 ? 0.054 8.897 -22.081 1.00 93.94 99 GLU A C 1
ATOM 795 O O . GLU A 1 99 ? 0.951 8.430 -22.778 1.00 93.94 99 GLU A O 1
ATOM 800 N N . VAL A 1 100 ? 0.253 9.220 -20.799 1.00 95.88 100 VAL A N 1
ATOM 801 C CA . VAL A 1 100 ? 1.586 9.214 -20.169 1.00 95.88 100 VAL A CA 1
ATOM 802 C C . VAL A 1 100 ? 1.830 8.009 -19.273 1.00 95.88 100 VAL A C 1
ATOM 804 O O . VAL A 1 100 ? 2.984 7.729 -18.958 1.00 95.88 100 VAL A O 1
ATOM 807 N N . PHE A 1 101 ? 0.781 7.301 -18.849 1.00 96.56 101 PHE A N 1
ATOM 808 C CA . PHE A 1 101 ? 0.897 6.161 -17.942 1.00 96.56 101 PHE A CA 1
ATOM 809 C C . PHE A 1 101 ? 0.401 4.843 -18.517 1.00 96.56 101 PHE A C 1
ATOM 811 O O . PHE A 1 101 ? 0.662 3.825 -17.883 1.00 96.56 101 PHE A O 1
ATOM 818 N N . GLN A 1 102 ? -0.268 4.813 -19.671 1.00 96.12 102 GLN A N 1
ATOM 819 C CA . GLN A 1 102 ? -0.723 3.567 -20.285 1.00 96.12 102 GLN A CA 1
ATOM 820 C C . GLN A 1 102 ? 0.168 3.174 -21.462 1.00 96.12 102 GLN A C 1
ATOM 822 O O . GLN A 1 102 ? 0.227 3.885 -22.460 1.00 96.12 102 GLN A O 1
ATOM 827 N N . ASP A 1 103 ? 0.849 2.030 -21.333 1.00 95.94 103 ASP A N 1
ATOM 828 C CA . ASP A 1 103 ? 1.702 1.438 -22.375 1.00 95.94 103 ASP A CA 1
ATOM 829 C C . ASP A 1 103 ? 2.605 2.451 -23.112 1.00 95.94 103 ASP A C 1
ATOM 831 O O . ASP A 1 103 ? 2.819 2.365 -24.323 1.00 95.94 103 ASP A O 1
ATOM 835 N N . TYR A 1 104 ? 3.168 3.409 -22.370 1.00 97.81 104 TYR A N 1
ATOM 836 C CA . TYR A 1 104 ? 3.963 4.489 -22.941 1.00 97.81 104 TYR A CA 1
ATOM 837 C C . TYR A 1 104 ? 5.256 3.927 -23.552 1.00 97.81 104 TYR A C 1
ATOM 839 O O . TYR A 1 104 ? 6.031 3.283 -22.832 1.00 97.81 104 TYR A O 1
ATOM 847 N N . PRO A 1 105 ? 5.539 4.178 -24.843 1.00 97.19 105 PRO A N 1
ATOM 848 C CA . PRO A 1 105 ? 6.718 3.640 -25.510 1.00 97.19 105 PRO A CA 1
ATOM 849 C C . PRO A 1 105 ? 8.001 4.350 -25.064 1.00 97.19 105 PRO A C 1
ATOM 851 O O . PRO A 1 105 ? 8.102 5.578 -25.093 1.00 97.19 105 PRO A O 1
ATOM 854 N N . ILE A 1 106 ? 9.023 3.575 -24.695 1.00 95.25 106 ILE A N 1
ATOM 855 C CA . ILE A 1 106 ? 10.359 4.083 -24.380 1.00 95.25 106 ILE A CA 1
ATOM 856 C C . ILE A 1 106 ? 11.447 3.106 -24.843 1.00 95.25 106 ILE A C 1
ATOM 858 O O . ILE A 1 106 ? 11.501 1.950 -24.427 1.00 95.25 106 ILE A O 1
ATOM 862 N N . GLY A 1 107 ? 12.339 3.575 -25.720 1.00 92.06 107 GLY A N 1
ATOM 863 C CA . GLY A 1 107 ? 13.304 2.692 -26.380 1.00 92.06 107 GLY A CA 1
ATOM 864 C C . GLY A 1 107 ? 12.581 1.598 -27.170 1.00 92.06 107 GLY A C 1
ATOM 865 O O . GLY A 1 107 ? 11.715 1.905 -27.984 1.00 92.06 107 GLY A O 1
ATOM 866 N N . GLU A 1 108 ? 12.918 0.334 -26.907 1.00 92.50 108 GLU A N 1
ATOM 867 C CA . GLU A 1 108 ? 12.254 -0.838 -27.515 1.00 92.50 108 GLU A CA 1
ATOM 868 C C . GLU A 1 108 ? 11.230 -1.500 -26.571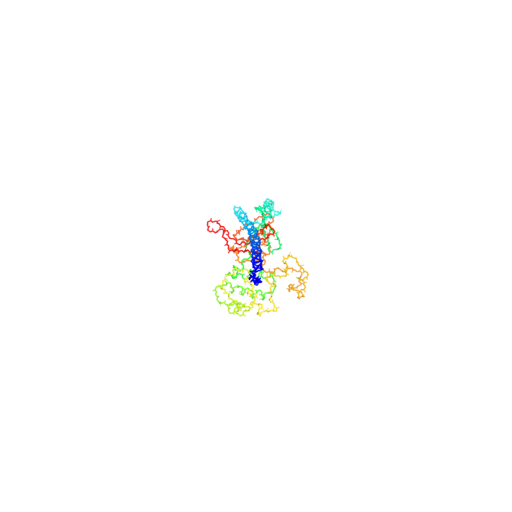 1.00 92.50 108 GLU A C 1
ATOM 870 O O . GLU A 1 108 ? 10.785 -2.620 -26.814 1.00 92.50 108 GLU A O 1
ATOM 875 N N . GLY A 1 109 ? 10.873 -0.828 -25.473 1.00 96.44 109 GLY A N 1
ATOM 876 C CA . GLY A 1 109 ? 9.905 -1.311 -24.495 1.00 96.44 109 GLY A CA 1
ATOM 877 C C . GLY A 1 109 ? 8.774 -0.323 -24.233 1.00 96.44 109 GLY A C 1
ATOM 878 O O . GLY A 1 109 ? 8.666 0.731 -24.863 1.00 96.44 109 GLY A O 1
ATOM 879 N N . THR A 1 110 ? 7.924 -0.669 -23.274 1.00 98.06 110 THR A N 1
ATOM 880 C CA . THR A 1 110 ? 6.860 0.201 -22.768 1.00 98.06 110 THR A CA 1
ATOM 881 C C . THR A 1 110 ? 6.863 0.226 -21.248 1.00 98.06 110 THR A C 1
ATOM 883 O O . THR A 1 110 ? 7.421 -0.662 -20.597 1.00 98.06 110 THR A O 1
ATOM 886 N N . TYR A 1 111 ? 6.223 1.233 -20.660 1.00 98.00 111 TYR A N 1
ATOM 887 C CA . TYR A 1 111 ? 5.854 1.189 -19.251 1.00 98.00 111 TYR A CA 1
ATOM 888 C C . TYR A 1 111 ? 4.375 1.477 -19.038 1.00 98.00 111 TYR A C 1
ATOM 890 O O . TYR A 1 111 ? 3.727 2.149 -19.834 1.00 98.00 111 TYR A O 1
ATOM 898 N N . THR A 1 112 ? 3.839 0.974 -17.933 1.00 97.56 112 THR A N 1
ATOM 899 C CA . THR A 1 112 ? 2.521 1.349 -17.427 1.00 97.56 112 THR A CA 1
ATOM 900 C C . THR A 1 112 ? 2.628 1.707 -15.956 1.00 97.56 112 THR A C 1
ATOM 902 O O . THR A 1 112 ? 3.107 0.888 -15.174 1.00 97.56 112 THR A O 1
ATOM 905 N N . VAL A 1 113 ? 2.174 2.896 -15.565 1.00 96.75 113 VAL A N 1
ATOM 906 C CA . VAL A 1 113 ? 2.056 3.265 -14.148 1.00 96.75 113 VAL A CA 1
ATOM 907 C C . VAL A 1 113 ? 0.604 3.110 -13.749 1.00 96.75 113 VAL A C 1
ATOM 909 O O . VAL A 1 113 ? -0.272 3.769 -14.305 1.00 96.75 113 VAL A O 1
ATOM 912 N N . LYS A 1 114 ? 0.351 2.237 -12.784 1.00 91.56 114 LYS A N 1
ATOM 913 C CA . LYS A 1 114 ? -0.995 2.013 -12.274 1.00 9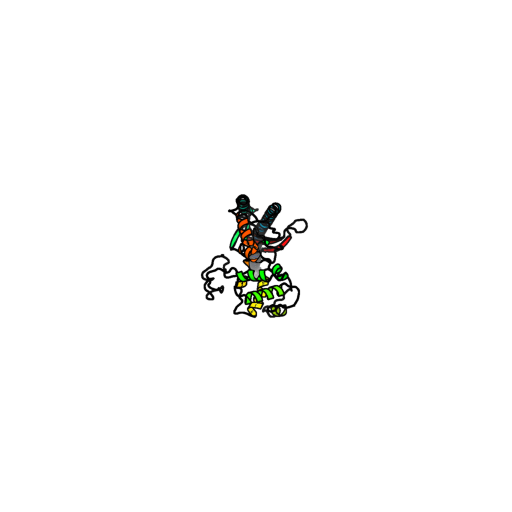1.56 114 LYS A CA 1
ATOM 914 C C . LYS A 1 114 ? -0.974 1.921 -10.766 1.00 91.56 114 LYS A C 1
ATOM 916 O O . LYS A 1 114 ? -0.024 1.395 -10.185 1.00 91.56 114 LYS A O 1
ATOM 921 N N . PHE A 1 115 ? -2.060 2.359 -10.164 1.00 85.00 115 PHE A N 1
ATOM 922 C CA . PHE A 1 115 ? -2.374 2.058 -8.785 1.00 85.00 115 PHE A CA 1
ATOM 923 C C . PHE A 1 115 ? -3.605 1.158 -8.768 1.00 85.00 115 PHE A C 1
ATOM 925 O O . PHE A 1 115 ? -4.461 1.228 -9.648 1.00 85.00 115 PHE A O 1
ATOM 932 N N . LYS A 1 116 ? -3.654 0.264 -7.792 1.00 71.75 116 LYS A N 1
ATOM 933 C CA . LYS A 1 116 ? -4.918 -0.271 -7.306 1.00 71.75 116 LYS A CA 1
ATOM 934 C C . LYS A 1 116 ? -5.197 0.617 -6.105 1.00 71.75 116 LYS A C 1
ATOM 936 O O . LYS A 1 116 ? -4.338 0.680 -5.224 1.00 71.75 116 LYS A O 1
ATOM 941 N N . ASP A 1 117 ? -6.269 1.400 -6.131 1.00 61.31 117 ASP A N 1
ATOM 942 C CA . ASP A 1 117 ? -6.718 1.942 -4.857 1.00 61.31 117 ASP A CA 1
ATOM 943 C C . ASP A 1 117 ? -7.215 0.781 -4.001 1.00 61.31 117 ASP A C 1
ATOM 945 O O . ASP A 1 117 ? -7.426 -0.337 -4.480 1.00 61.31 117 ASP A O 1
ATOM 949 N N . ASN A 1 118 ? -7.388 1.021 -2.716 1.00 49.41 118 ASN A N 1
ATOM 950 C CA . ASN A 1 118 ? -7.735 -0.060 -1.806 1.00 49.41 118 ASN A CA 1
ATOM 951 C C . ASN A 1 118 ? -9.216 -0.464 -1.894 1.00 49.41 118 ASN A C 1
ATOM 953 O O . ASN A 1 118 ? -9.746 -1.119 -1.010 1.00 49.41 118 ASN A O 1
ATOM 957 N N . PHE A 1 119 ? -9.893 -0.071 -2.976 1.00 52.19 119 PHE A N 1
ATOM 958 C CA . PHE A 1 119 ? -11.285 -0.398 -3.268 1.00 52.19 119 PHE A CA 1
ATOM 959 C C . PHE A 1 119 ? -11.394 -1.312 -4.487 1.00 52.19 119 PHE A C 1
ATOM 961 O O . PHE A 1 119 ? -12.498 -1.592 -4.958 1.00 52.19 119 PHE A O 1
ATOM 968 N N . GLY A 1 120 ? -10.259 -1.806 -4.992 1.00 50.00 120 GLY A N 1
ATOM 969 C CA . GLY A 1 120 ? -10.205 -2.660 -6.173 1.00 50.00 120 GLY A CA 1
ATOM 970 C C . GLY A 1 120 ? -10.316 -1.884 -7.484 1.00 50.00 120 GLY A C 1
ATOM 971 O O . GLY A 1 120 ? -10.220 -2.493 -8.552 1.00 50.00 120 GLY A O 1
ATOM 972 N N . GLN A 1 121 ? -10.447 -0.551 -7.444 1.00 57.94 121 GLN A N 1
ATOM 973 C CA . GLN A 1 121 ? -10.408 0.252 -8.657 1.00 57.94 121 GLN A CA 1
ATOM 974 C C . GLN A 1 121 ? -8.954 0.427 -9.088 1.00 57.94 121 GLN A C 1
ATOM 976 O O . GLN A 1 121 ? -8.093 0.983 -8.403 1.00 57.94 121 GLN A O 1
ATOM 981 N N . ALA A 1 122 ? -8.664 -0.104 -10.270 1.00 71.56 122 ALA A N 1
ATOM 982 C CA . ALA A 1 122 ? -7.394 0.113 -10.928 1.00 71.56 122 ALA A CA 1
ATOM 983 C C . ALA A 1 122 ? -7.438 1.456 -11.664 1.00 71.56 122 ALA A C 1
ATOM 985 O O . ALA A 1 122 ? -8.229 1.643 -12.589 1.00 71.56 122 ALA A O 1
ATOM 986 N N . GLY A 1 123 ? -6.558 2.370 -11.270 1.00 84.62 123 GLY A N 1
ATOM 987 C CA . GLY A 1 123 ? -6.345 3.647 -11.935 1.00 84.62 123 GLY A CA 1
ATOM 988 C C . GLY A 1 123 ? -4.955 3.742 -12.557 1.00 84.62 123 GLY A C 1
ATOM 989 O O . GLY A 1 123 ? -4.060 2.933 -12.299 1.00 84.62 123 GLY A O 1
ATOM 990 N N . LEU A 1 124 ? -4.760 4.761 -13.390 1.00 91.38 124 LEU A N 1
ATOM 991 C CA . LEU A 1 124 ? -3.452 5.112 -13.936 1.00 91.38 124 LEU A CA 1
ATOM 992 C C . LEU A 1 124 ? -2.800 6.198 -13.082 1.00 91.38 124 LEU A C 1
ATOM 994 O O . LEU A 1 124 ? -3.462 7.151 -12.684 1.00 91.38 124 LEU A O 1
ATOM 998 N N . GLY A 1 125 ? -1.493 6.081 -12.858 1.00 93.50 125 GLY A N 1
ATOM 999 C CA . GLY A 1 125 ? -0.711 7.068 -12.112 1.00 93.50 125 GLY A CA 1
ATOM 1000 C C . GLY A 1 125 ? -0.280 6.622 -10.708 1.00 93.50 125 GLY A C 1
ATOM 1001 O O . GLY A 1 125 ? -0.299 5.428 -10.397 1.00 93.50 125 GLY A O 1
ATOM 1002 N N . PRO A 1 126 ? 0.218 7.561 -9.886 1.00 93.12 126 PRO A N 1
ATOM 1003 C CA . PRO A 1 126 ? 0.726 7.280 -8.546 1.00 93.12 126 PRO A CA 1
ATOM 1004 C C . PRO A 1 126 ? -0.411 7.112 -7.537 1.00 93.12 126 PRO A C 1
ATOM 1006 O O . PRO A 1 126 ? -1.428 7.775 -7.658 1.00 93.12 126 PRO A O 1
ATOM 1009 N N . MET A 1 127 ? -0.209 6.298 -6.507 1.00 92.00 127 MET A N 1
ATOM 1010 C CA . MET A 1 127 ? -1.094 6.206 -5.349 1.00 92.00 127 MET A CA 1
ATOM 1011 C C . MET A 1 127 ? -0.704 7.254 -4.300 1.00 92.00 127 MET A C 1
ATOM 1013 O O . MET A 1 127 ? 0.471 7.385 -3.961 1.00 92.00 127 MET A O 1
ATOM 1017 N N . ASP A 1 128 ? -1.676 7.978 -3.761 1.00 91.94 128 ASP A N 1
ATOM 1018 C CA . ASP A 1 128 ? -1.489 8.905 -2.645 1.00 91.94 128 ASP A CA 1
ATOM 1019 C C . ASP A 1 128 ? -1.511 8.161 -1.300 1.00 91.94 128 ASP A C 1
ATOM 1021 O O . ASP A 1 128 ? -2.550 7.648 -0.898 1.00 91.94 128 ASP A O 1
ATOM 1025 N N . GLU A 1 129 ? -0.398 8.113 -0.567 1.00 93.12 129 GLU A N 1
ATOM 1026 C CA . GLU A 1 129 ? -0.359 7.475 0.763 1.00 93.12 129 GLU A CA 1
ATOM 1027 C C . GLU A 1 129 ? -1.131 8.288 1.805 1.00 93.12 129 GLU A C 1
ATOM 1029 O O . GLU A 1 129 ? -1.597 7.742 2.801 1.00 93.12 129 GLU A O 1
ATOM 1034 N N . ASN A 1 130 ? -1.321 9.592 1.582 1.00 92.62 130 ASN A N 1
ATOM 1035 C CA . ASN A 1 130 ? -2.186 10.406 2.427 1.00 92.62 130 ASN A CA 1
ATOM 1036 C C . ASN A 1 130 ? -3.676 10.094 2.196 1.00 92.62 130 ASN A C 1
ATOM 1038 O O . ASN A 1 130 ? -4.502 10.595 2.949 1.00 92.62 130 ASN A O 1
ATOM 1042 N N . SER A 1 131 ? -4.048 9.253 1.222 1.00 92.44 131 SER A N 1
ATOM 1043 C CA . SER A 1 131 ? -5.414 8.708 1.130 1.00 92.44 131 SER A CA 1
ATOM 1044 C C . SER A 1 131 ? -5.727 7.673 2.218 1.00 92.44 131 SER A C 1
ATOM 1046 O O . SER A 1 131 ? -6.893 7.333 2.408 1.00 92.44 131 SER A O 1
ATOM 1048 N N . LEU A 1 132 ? -4.699 7.200 2.934 1.00 93.94 132 LEU A N 1
ATOM 1049 C CA . LEU A 1 132 ? -4.773 6.131 3.923 1.00 93.94 132 LEU A CA 1
ATOM 1050 C C . LEU A 1 132 ? -4.539 6.606 5.352 1.00 93.94 132 LEU A C 1
ATOM 1052 O O . LEU A 1 132 ? -3.867 7.609 5.612 1.00 93.94 132 LEU A O 1
ATOM 1056 N N . ILE A 1 133 ? -5.058 5.824 6.296 1.00 95.19 133 ILE A N 1
ATOM 1057 C CA . ILE A 1 133 ? -4.942 6.076 7.728 1.00 95.19 133 ILE A CA 1
ATOM 1058 C C . ILE A 1 133 ? -3.566 5.618 8.203 1.00 95.19 133 ILE A C 1
ATOM 1060 O O . ILE A 1 133 ? -3.225 4.440 8.114 1.00 95.19 133 ILE A O 1
ATOM 1064 N N . ASN A 1 134 ? -2.754 6.535 8.735 1.00 96.00 134 ASN A N 1
ATOM 1065 C CA . ASN A 1 134 ? -1.484 6.132 9.330 1.00 96.00 134 ASN A CA 1
ATOM 1066 C C . ASN A 1 134 ? -1.714 5.468 10.695 1.00 96.00 134 ASN A C 1
ATOM 1068 O O . ASN A 1 134 ? -1.967 6.159 11.685 1.00 96.00 134 ASN A O 1
ATOM 1072 N N . ILE A 1 135 ? -1.580 4.143 10.753 1.00 95.69 135 ILE A N 1
ATOM 1073 C CA . ILE A 1 135 ? -1.864 3.370 11.966 1.00 95.69 135 ILE A CA 1
ATOM 1074 C C . ILE A 1 135 ? -0.867 3.664 13.097 1.00 95.69 135 ILE A C 1
ATOM 1076 O O . ILE A 1 135 ? -1.275 3.797 14.249 1.00 95.69 135 ILE A O 1
ATOM 1080 N N . ASN A 1 136 ? 0.412 3.900 12.770 1.00 95.88 136 ASN A N 1
ATOM 1081 C CA . ASN A 1 136 ? 1.416 4.307 13.758 1.00 95.88 136 ASN A CA 1
ATOM 1082 C C . ASN A 1 136 ? 1.020 5.628 14.424 1.00 95.88 136 ASN A C 1
ATOM 1084 O O . ASN A 1 136 ? 1.135 5.772 15.634 1.00 95.88 136 ASN A O 1
ATOM 1088 N N . ARG A 1 137 ? 0.541 6.608 13.648 1.00 95.06 137 ARG A N 1
ATOM 1089 C CA . ARG A 1 137 ? 0.157 7.924 14.187 1.00 95.06 137 ARG A CA 1
ATOM 1090 C C . ARG A 1 137 ? -1.028 7.835 15.138 1.00 95.06 137 ARG A C 1
ATOM 1092 O O . ARG A 1 137 ? -1.050 8.591 16.105 1.00 95.06 137 ARG A O 1
ATOM 1099 N N . LEU A 1 138 ? -2.005 6.978 14.840 1.00 95.44 138 LEU A N 1
ATOM 1100 C CA . LEU A 1 138 ? -3.148 6.766 15.726 1.00 95.44 138 LEU A CA 1
ATOM 1101 C C . LEU A 1 138 ? -2.711 6.091 17.028 1.00 95.44 138 LEU A C 1
ATOM 1103 O O . LEU A 1 138 ? -3.065 6.582 18.097 1.00 95.44 138 LEU A O 1
ATOM 1107 N N . ALA A 1 139 ? -1.884 5.045 16.937 1.00 95.94 139 ALA A N 1
ATOM 1108 C CA . ALA A 1 139 ? -1.341 4.337 18.095 1.00 95.94 139 ALA A CA 1
ATOM 1109 C C . ALA A 1 139 ? -0.505 5.263 18.996 1.00 95.94 139 ALA A C 1
ATOM 1111 O O . ALA A 1 139 ? -0.799 5.407 20.175 1.00 95.94 139 ALA A O 1
ATOM 1112 N N . GLN A 1 140 ? 0.450 6.006 18.425 1.00 95.31 140 GLN A N 1
ATOM 1113 C CA . GLN A 1 140 ? 1.308 6.950 19.160 1.00 95.31 140 GLN A CA 1
ATOM 1114 C C . GLN A 1 140 ? 0.555 8.088 19.857 1.00 95.31 140 GLN A C 1
ATOM 1116 O O . GLN A 1 140 ? 1.084 8.716 20.770 1.00 95.31 140 GLN A O 1
ATOM 1121 N N . ARG A 1 141 ? -0.632 8.446 19.359 1.00 95.25 141 ARG A N 1
ATOM 1122 C CA . ARG A 1 141 ? -1.487 9.481 19.957 1.00 95.25 141 ARG A CA 1
ATOM 1123 C C . ARG A 1 141 ? -2.526 8.899 20.907 1.00 95.25 141 ARG A C 1
ATOM 1125 O O . ARG A 1 141 ? -3.304 9.676 21.454 1.00 95.25 141 ARG A O 1
ATOM 1132 N N . GLU A 1 142 ? -2.569 7.574 21.032 1.00 96.12 142 GLU A N 1
ATOM 1133 C CA . GLU A 1 142 ? -3.624 6.836 21.717 1.00 96.12 142 GLU A CA 1
ATOM 1134 C C . GLU A 1 142 ? -5.024 7.283 21.261 1.00 96.12 142 GLU A C 1
ATOM 1136 O O . GLU A 1 142 ? -5.943 7.456 22.062 1.00 96.12 142 GLU A O 1
ATOM 1141 N N . ASP A 1 143 ? -5.210 7.495 19.951 1.00 96.50 143 ASP A N 1
ATOM 1142 C CA . ASP A 1 143 ? -6.516 7.851 19.382 1.00 96.50 143 ASP A CA 1
ATOM 1143 C C . ASP A 1 143 ? -7.412 6.608 19.290 1.00 96.50 143 ASP A C 1
ATOM 1145 O O . ASP A 1 143 ? -7.713 6.078 18.215 1.00 96.50 143 ASP A O 1
ATOM 1149 N N . ARG A 1 144 ? -7.812 6.116 20.465 1.00 97.44 144 ARG A N 1
ATOM 1150 C CA . ARG A 1 144 ? -8.593 4.888 20.633 1.00 97.44 144 ARG A CA 1
ATOM 1151 C C . ARG A 1 144 ? -9.927 4.954 19.910 1.00 97.44 144 ARG A C 1
ATOM 1153 O O . ARG A 1 144 ? -10.398 3.940 19.421 1.00 97.44 144 ARG A O 1
ATOM 1160 N N . GLU A 1 145 ? -10.533 6.131 19.824 1.00 97.19 145 GLU A N 1
ATOM 1161 C CA . GLU A 1 145 ? -11.847 6.292 19.212 1.00 97.19 145 GLU A CA 1
ATOM 1162 C C . GLU A 1 145 ? -11.778 6.191 17.679 1.00 97.19 145 GLU A C 1
ATOM 1164 O O . GLU A 1 145 ? -12.622 5.533 17.069 1.00 97.19 145 GLU A O 1
ATOM 1169 N N . THR A 1 146 ? -10.747 6.755 17.040 1.00 96.75 146 THR A N 1
ATOM 1170 C CA . THR A 1 146 ? -10.523 6.541 15.600 1.00 96.75 146 THR A CA 1
ATOM 1171 C C . THR A 1 146 ? -10.063 5.111 15.305 1.00 96.75 146 THR A C 1
ATOM 1173 O O . THR A 1 146 ? -10.523 4.524 14.326 1.00 96.75 146 THR A O 1
ATOM 1176 N N . LEU A 1 147 ? -9.214 4.514 16.154 1.00 97.38 147 LEU A N 1
ATOM 1177 C CA . LEU A 1 147 ? -8.821 3.103 16.022 1.00 97.38 147 LEU A CA 1
ATOM 1178 C C . LEU A 1 147 ? -10.016 2.154 16.165 1.00 97.38 147 LEU A C 1
ATOM 1180 O O . LEU A 1 147 ? -10.127 1.198 15.403 1.00 97.38 147 LEU A O 1
ATOM 1184 N N . ARG A 1 148 ? -10.934 2.444 17.093 1.00 97.62 148 ARG A N 1
ATOM 1185 C CA . ARG A 1 148 ? -12.181 1.693 17.270 1.00 97.62 148 ARG A CA 1
ATOM 1186 C C . ARG A 1 148 ? -13.007 1.732 15.990 1.00 97.62 148 ARG A C 1
ATOM 1188 O O . ARG A 1 148 ? -13.324 0.677 15.462 1.00 97.62 148 ARG A O 1
ATOM 1195 N N . ARG A 1 149 ? -13.258 2.922 15.425 1.00 96.38 149 ARG A N 1
ATOM 1196 C CA . ARG A 1 149 ? -13.968 3.061 14.136 1.00 96.38 149 ARG A CA 1
ATOM 1197 C C . ARG A 1 149 ? -13.271 2.348 12.975 1.00 96.38 149 ARG A C 1
ATOM 1199 O O . ARG A 1 149 ? -13.952 1.803 12.119 1.00 96.38 149 ARG A O 1
ATOM 1206 N N . LEU A 1 150 ? -11.937 2.356 12.934 1.00 95.50 150 LEU A N 1
ATOM 1207 C CA . LEU A 1 150 ? -11.168 1.619 11.927 1.00 95.50 150 LEU A CA 1
ATOM 1208 C C . LEU A 1 150 ? -11.397 0.107 12.047 1.00 95.50 150 LEU A C 1
ATOM 1210 O O . LEU A 1 150 ? -11.658 -0.551 11.048 1.00 95.50 150 LEU A O 1
ATOM 1214 N N . LEU A 1 151 ? -11.308 -0.442 13.259 1.00 94.75 151 LEU A N 1
ATOM 1215 C CA . LEU A 1 151 ? -11.470 -1.878 13.497 1.00 94.75 151 LEU A CA 1
ATOM 1216 C C . LEU A 1 151 ? -12.923 -2.343 13.345 1.00 94.75 151 LEU A C 1
ATOM 1218 O O . LEU A 1 151 ? -13.143 -3.475 12.929 1.00 94.75 151 LEU A O 1
ATOM 1222 N N . GLN A 1 152 ? -13.893 -1.454 13.577 1.00 93.12 152 GLN A N 1
ATOM 1223 C CA . GLN A 1 152 ? -15.313 -1.694 13.295 1.00 93.12 152 GLN A CA 1
ATOM 1224 C C . GLN A 1 152 ? -15.616 -1.948 11.812 1.00 93.12 152 GLN A C 1
ATOM 1226 O O . GLN A 1 152 ? -16.672 -2.476 11.492 1.00 93.12 152 GLN A O 1
ATOM 1231 N N . VAL A 1 153 ? -14.700 -1.609 10.898 1.00 89.38 153 VAL A N 1
ATOM 1232 C CA . VAL A 1 153 ? -14.830 -2.009 9.487 1.00 89.38 153 VAL A CA 1
ATOM 1233 C C . VAL A 1 153 ? -14.647 -3.516 9.313 1.00 89.38 153 VAL A C 1
ATOM 1235 O O . VAL A 1 153 ? -15.160 -4.076 8.352 1.00 89.38 153 VAL A O 1
ATOM 1238 N N . ALA A 1 154 ? -13.916 -4.162 10.224 1.00 88.56 154 ALA A N 1
ATOM 1239 C CA . ALA A 1 154 ? -13.562 -5.568 10.117 1.00 88.56 154 ALA A CA 1
ATOM 1240 C C . ALA A 1 154 ? -14.271 -6.474 11.138 1.00 88.56 154 ALA A C 1
ATOM 1242 O O . ALA A 1 154 ? -14.370 -7.672 10.902 1.00 88.56 154 ALA A O 1
ATOM 1243 N N . THR A 1 155 ? -14.738 -5.953 12.275 1.00 86.94 155 THR A N 1
ATOM 1244 C CA . THR A 1 155 ? -15.477 -6.740 13.275 1.00 86.94 155 THR A CA 1
ATOM 1245 C C . THR A 1 155 ? -16.330 -5.848 14.175 1.00 86.94 155 THR A C 1
ATOM 1247 O O . THR A 1 155 ? -15.900 -4.762 14.547 1.00 86.94 155 THR A O 1
ATOM 1250 N N . ASP A 1 156 ? -17.509 -6.323 14.583 1.00 88.44 156 ASP A N 1
ATOM 1251 C CA . ASP A 1 156 ? -18.388 -5.635 15.544 1.00 88.44 156 ASP A CA 1
ATOM 1252 C C . ASP A 1 156 ? -18.107 -6.013 17.015 1.00 88.44 156 ASP A C 1
ATOM 1254 O O . ASP A 1 156 ? -18.753 -5.500 17.936 1.00 88.44 156 ASP A O 1
ATOM 1258 N N . ASP A 1 157 ? -17.159 -6.921 17.275 1.00 90.50 157 ASP A N 1
ATOM 1259 C CA . ASP A 1 157 ? -16.834 -7.354 18.635 1.00 90.50 157 ASP A CA 1
ATOM 1260 C C . ASP A 1 157 ? -15.971 -6.306 19.361 1.00 90.50 157 ASP A C 1
ATOM 1262 O O . ASP A 1 157 ? -14.745 -6.264 19.244 1.00 90.50 157 ASP A O 1
ATOM 1266 N N . GLU A 1 158 ? -16.622 -5.465 20.168 1.00 93.88 158 GLU A N 1
ATOM 1267 C CA . GLU A 1 158 ? -15.972 -4.419 20.974 1.00 93.88 158 GLU A CA 1
ATOM 1268 C C . GLU A 1 158 ? -14.925 -4.959 21.966 1.00 93.88 158 GLU A C 1
ATOM 1270 O O . GLU A 1 158 ? -13.992 -4.238 22.333 1.00 93.88 158 GLU A O 1
ATOM 1275 N N . VAL A 1 159 ? -15.028 -6.223 22.395 1.00 93.44 159 VAL A N 1
ATOM 1276 C CA . VAL A 1 159 ? -14.008 -6.843 23.252 1.00 93.44 159 VAL A CA 1
ATOM 1277 C C . VAL A 1 159 ? -12.754 -7.122 22.431 1.00 93.44 159 VAL A C 1
ATOM 1279 O O . VAL A 1 159 ? -11.655 -6.781 22.869 1.00 93.44 159 VAL A O 1
ATOM 1282 N N . ILE A 1 160 ? -12.897 -7.697 21.235 1.00 92.56 160 ILE A N 1
ATOM 1283 C CA . ILE A 1 160 ? -11.766 -7.929 20.325 1.00 92.56 160 ILE A CA 1
ATOM 1284 C C . ILE A 1 160 ? -11.137 -6.599 19.914 1.00 92.56 160 ILE A C 1
ATOM 1286 O O . ILE A 1 160 ? -9.917 -6.455 20.004 1.00 92.56 160 ILE A O 1
ATOM 1290 N N . ILE A 1 161 ? -11.952 -5.608 19.540 1.00 95.12 161 ILE A N 1
ATOM 1291 C CA . ILE A 1 161 ? -11.478 -4.269 19.173 1.00 95.12 161 ILE A CA 1
ATOM 1292 C C . ILE A 1 161 ? -10.622 -3.674 20.295 1.00 95.12 161 ILE A C 1
ATOM 1294 O O . ILE A 1 161 ? -9.502 -3.232 20.039 1.00 95.12 161 ILE A O 1
ATOM 1298 N N . GLY A 1 162 ? -11.102 -3.704 21.543 1.00 96.56 162 GLY A N 1
ATOM 1299 C CA . GLY A 1 162 ? -10.357 -3.189 22.694 1.00 96.56 162 GLY A CA 1
ATOM 1300 C C . GLY A 1 162 ? -8.979 -3.838 22.855 1.00 96.56 162 GLY A C 1
ATOM 1301 O O . GLY A 1 162 ? -7.985 -3.129 23.021 1.00 96.56 162 GLY A O 1
ATOM 1302 N N . LYS A 1 163 ? -8.907 -5.168 22.720 1.00 96.12 163 LYS A N 1
ATOM 1303 C CA . LYS A 1 163 ? -7.652 -5.931 22.806 1.00 96.12 163 LYS A CA 1
ATOM 1304 C C . LYS A 1 163 ? -6.674 -5.597 21.684 1.00 96.12 163 LYS A C 1
ATOM 1306 O O . LYS A 1 163 ? -5.479 -5.447 21.934 1.00 96.12 163 LYS A O 1
ATOM 1311 N N . VAL A 1 164 ? -7.176 -5.473 20.453 1.00 96.25 164 VAL A N 1
ATOM 1312 C CA . VAL A 1 164 ? -6.364 -5.100 19.287 1.00 96.25 164 VAL A CA 1
ATOM 1313 C C . VAL A 1 164 ? -5.782 -3.701 19.463 1.00 96.25 164 VAL A C 1
ATOM 1315 O O . VAL A 1 164 ? -4.606 -3.497 19.175 1.00 96.25 164 VAL A O 1
ATOM 1318 N N . ILE A 1 165 ? -6.573 -2.752 19.973 1.00 97.81 165 ILE A N 1
ATOM 1319 C CA . ILE A 1 165 ? -6.105 -1.389 20.253 1.00 97.81 165 ILE A CA 1
ATOM 1320 C C . ILE A 1 165 ? -4.995 -1.397 21.305 1.00 97.81 165 ILE A C 1
ATOM 1322 O O . ILE A 1 165 ? -3.970 -0.759 21.082 1.00 97.81 165 ILE A O 1
ATOM 1326 N N . ASP A 1 166 ? -5.176 -2.116 22.416 1.00 97.56 166 ASP A N 1
ATOM 1327 C CA . ASP A 1 166 ? -4.167 -2.198 23.481 1.00 97.56 166 ASP A CA 1
ATOM 1328 C C . ASP A 1 166 ? -2.851 -2.788 22.963 1.00 97.56 166 ASP A C 1
ATOM 1330 O O . ASP A 1 166 ? -1.800 -2.180 23.139 1.00 97.56 166 ASP A O 1
ATOM 1334 N N . HIS A 1 167 ? -2.901 -3.917 22.245 1.00 96.31 167 HIS A N 1
ATOM 1335 C CA . HIS A 1 167 ? -1.692 -4.515 21.670 1.00 96.31 167 HIS A CA 1
ATOM 1336 C C . HIS A 1 167 ? -1.023 -3.613 20.628 1.00 96.31 167 HIS A C 1
ATOM 1338 O O . HIS A 1 167 ? 0.200 -3.593 20.523 1.00 96.31 167 HIS A O 1
ATOM 1344 N N . LEU A 1 168 ? -1.809 -2.903 19.814 1.00 96.94 168 LEU A N 1
ATOM 1345 C CA . LEU A 1 168 ? -1.278 -1.998 18.802 1.00 96.94 168 LEU A CA 1
ATOM 1346 C C . LEU A 1 168 ? -0.554 -0.804 19.437 1.00 96.94 168 LEU A C 1
ATOM 1348 O O . LEU A 1 168 ? 0.473 -0.380 18.909 1.00 96.94 168 LEU A O 1
ATOM 1352 N N . ILE A 1 169 ? -1.100 -0.250 20.523 1.00 97.88 169 ILE A N 1
ATOM 1353 C CA . ILE A 1 169 ? -0.472 0.850 21.261 1.00 97.88 169 ILE A CA 1
ATOM 1354 C C . ILE A 1 169 ? 0.848 0.369 21.870 1.00 97.88 169 ILE A C 1
ATOM 1356 O O . ILE A 1 169 ? 1.874 0.964 21.545 1.00 97.88 169 ILE A O 1
ATOM 1360 N N . ASP A 1 170 ? 0.840 -0.741 22.615 1.00 97.31 170 ASP A N 1
ATOM 1361 C CA . ASP A 1 170 ? 2.053 -1.303 23.236 1.00 97.31 170 ASP A CA 1
ATOM 1362 C C . ASP A 1 170 ? 3.119 -1.653 22.181 1.00 97.31 170 ASP A C 1
ATOM 1364 O O . ASP A 1 170 ? 4.291 -1.334 22.329 1.00 97.31 170 ASP A O 1
ATOM 1368 N N . TYR A 1 171 ? 2.728 -2.225 21.032 1.00 96.62 171 TYR A N 1
ATOM 1369 C CA . TYR A 1 171 ? 3.685 -2.551 19.963 1.00 96.62 171 TYR A CA 1
ATOM 1370 C C . TYR A 1 171 ? 4.435 -1.314 19.431 1.00 96.62 171 TYR A C 1
ATOM 1372 O O . TYR A 1 171 ? 5.594 -1.402 19.006 1.00 96.62 171 TYR A O 1
ATOM 1380 N N . VAL A 1 172 ? 3.743 -0.173 19.356 1.00 96.69 172 VAL A N 1
ATOM 1381 C CA . VAL A 1 172 ? 4.229 1.047 18.696 1.00 96.69 172 VAL A CA 1
ATOM 1382 C C . VAL A 1 172 ? 4.910 2.010 19.664 1.00 96.69 172 VAL A C 1
ATOM 1384 O O . VAL A 1 172 ? 5.725 2.827 19.212 1.00 96.69 172 VAL A O 1
ATOM 1387 N N . ASP A 1 173 ? 4.561 1.974 20.946 1.00 96.12 173 ASP A N 1
ATOM 1388 C CA . ASP A 1 173 ? 5.157 2.846 21.950 1.00 96.12 173 ASP A CA 1
ATOM 1389 C C . ASP A 1 173 ? 6.613 2.451 22.270 1.00 96.12 173 ASP A C 1
ATOM 1391 O O . ASP A 1 173 ? 7.111 1.436 21.792 1.00 96.12 173 ASP A O 1
ATOM 1395 N N . ASP A 1 174 ? 7.349 3.321 22.967 1.00 95.12 174 ASP A N 1
ATOM 1396 C CA . ASP A 1 174 ? 8.782 3.147 23.243 1.00 95.12 174 ASP A CA 1
ATOM 1397 C C . ASP A 1 174 ? 9.099 2.607 24.646 1.00 95.12 174 ASP A C 1
ATOM 1399 O O . ASP A 1 174 ? 10.263 2.634 25.065 1.00 95.12 174 ASP A O 1
ATOM 1403 N N . ASN A 1 175 ? 8.089 2.151 25.385 1.00 92.44 175 ASN A N 1
ATOM 1404 C CA . ASN A 1 175 ? 8.239 1.686 26.757 1.00 92.44 175 ASN A CA 1
ATOM 1405 C C . ASN A 1 175 ? 7.885 0.193 26.877 1.00 92.44 175 ASN A C 1
ATOM 1407 O O . ASN A 1 175 ? 7.796 -0.484 25.867 1.00 92.44 175 ASN A O 1
ATOM 1411 N N . ASP A 1 176 ? 7.844 -0.329 28.106 1.00 91.06 176 ASP A N 1
ATOM 1412 C CA . ASP A 1 176 ? 7.485 -1.731 28.396 1.00 91.06 176 ASP A CA 1
ATOM 1413 C C . ASP A 1 176 ? 6.275 -1.794 29.362 1.00 91.06 176 ASP A C 1
ATOM 1415 O O . ASP A 1 176 ? 6.114 -2.747 30.139 1.00 91.06 176 ASP A O 1
ATOM 1419 N N . ASN A 1 177 ? 5.481 -0.716 29.445 1.00 93.38 177 ASN A N 1
ATOM 1420 C CA . ASN A 1 177 ? 4.301 -0.679 30.305 1.00 93.38 177 ASN A CA 1
ATOM 1421 C C . ASN A 1 177 ? 3.088 -1.198 29.547 1.00 93.38 177 ASN A C 1
ATOM 1423 O O . ASN A 1 177 ? 2.338 -0.445 28.933 1.00 93.38 177 ASN A O 1
ATOM 1427 N N . LYS A 1 178 ? 2.818 -2.475 29.770 1.00 94.19 178 LYS A N 1
ATOM 1428 C CA . LYS A 1 178 ? 1.669 -3.148 29.187 1.00 94.19 178 LYS A CA 1
ATOM 1429 C C . LYS A 1 178 ? 0.324 -2.498 29.538 1.00 94.19 178 LYS A C 1
ATOM 1431 O O . LYS A 1 178 ? 0.004 -2.321 30.724 1.00 94.19 178 LYS A O 1
ATOM 1436 N N . ASN A 1 179 ? -0.505 -2.250 28.524 1.00 95.19 179 ASN A N 1
ATOM 1437 C CA . ASN A 1 179 ? -1.924 -1.927 28.692 1.00 95.19 179 ASN A CA 1
ATOM 1438 C C . ASN A 1 179 ? -2.723 -3.120 29.268 1.00 95.19 179 ASN A C 1
ATOM 1440 O O . ASN A 1 179 ? -2.208 -4.232 29.410 1.00 95.19 179 ASN A O 1
ATOM 1444 N N . LEU A 1 180 ? -3.995 -2.901 29.642 1.00 94.25 180 LEU A N 1
ATOM 1445 C CA . LEU A 1 180 ? -4.822 -3.900 30.345 1.00 94.25 180 LEU A CA 1
ATOM 1446 C C . LEU A 1 180 ? -4.847 -5.250 29.621 1.00 94.25 180 LEU A C 1
ATOM 1448 O O . LEU A 1 180 ? -4.554 -6.281 30.229 1.00 94.25 180 LEU A O 1
ATOM 1452 N N . ASP A 1 181 ? -5.186 -5.213 28.337 1.00 93.69 181 ASP A N 1
ATOM 1453 C CA . ASP A 1 181 ? -5.191 -6.373 27.460 1.00 93.69 181 ASP A CA 1
ATOM 1454 C C . ASP A 1 181 ? -4.083 -6.265 26.410 1.00 93.69 181 ASP A C 1
ATOM 1456 O O . ASP A 1 181 ? -4.252 -6.764 25.307 1.00 93.69 181 ASP A O 1
ATOM 1460 N N . GLY A 1 182 ? -2.985 -5.574 26.716 1.00 93.88 182 GLY A N 1
ATOM 1461 C CA . GLY A 1 182 ? -1.874 -5.350 25.797 1.00 93.88 182 GLY A CA 1
ATOM 1462 C C . GLY A 1 182 ? -0.823 -6.466 25.794 1.00 93.88 182 GLY A C 1
ATOM 1463 O O . GLY A 1 182 ? -1.000 -7.518 26.426 1.00 93.88 182 GLY A O 1
ATOM 1464 N N . ALA A 1 183 ? 0.280 -6.237 25.083 1.00 95.31 183 ALA A N 1
ATOM 1465 C CA . ALA A 1 183 ? 1.385 -7.184 24.923 1.00 95.31 183 ALA A CA 1
ATOM 1466 C C . ALA A 1 183 ? 2.715 -6.458 24.737 1.00 95.31 183 ALA A C 1
ATOM 1468 O O . ALA A 1 183 ? 2.805 -5.558 23.909 1.00 95.31 183 ALA A O 1
ATOM 1469 N N . GLU A 1 184 ? 3.746 -6.938 25.429 1.00 95.88 184 GLU A N 1
ATOM 1470 C CA . GLU A 1 184 ? 5.110 -6.408 25.389 1.00 95.88 184 GLU A CA 1
ATOM 1471 C C . GLU A 1 184 ? 6.093 -7.492 24.936 1.00 95.88 184 GLU A C 1
ATOM 1473 O O . GLU A 1 184 ? 5.690 -8.591 24.541 1.00 95.88 184 GLU A O 1
ATOM 1478 N N . GLU A 1 185 ? 7.399 -7.211 24.987 1.00 94.06 185 GLU A N 1
ATOM 1479 C CA . GLU A 1 185 ? 8.465 -8.112 24.519 1.00 94.06 185 GLU A CA 1
ATOM 1480 C C . GLU A 1 185 ? 8.256 -9.576 24.951 1.00 94.06 185 GLU A C 1
ATOM 1482 O O . GLU A 1 185 ? 8.384 -10.486 24.129 1.00 94.06 185 GLU A O 1
ATOM 1487 N N . MET A 1 186 ? 7.849 -9.808 26.205 1.00 93.06 186 MET A N 1
ATOM 1488 C CA . MET A 1 186 ? 7.606 -11.150 26.743 1.00 93.06 186 MET A CA 1
ATOM 1489 C C . MET A 1 186 ? 6.566 -11.932 25.931 1.00 93.06 186 MET A C 1
ATOM 1491 O O . MET A 1 186 ? 6.814 -13.081 25.569 1.00 93.06 186 MET A O 1
ATOM 1495 N N . GLU A 1 187 ? 5.416 -11.336 25.620 1.00 94.94 187 GLU A N 1
ATOM 1496 C CA . GLU A 1 187 ? 4.348 -12.000 24.875 1.00 94.94 187 GLU A CA 1
ATOM 1497 C C . GLU A 1 187 ? 4.761 -12.327 23.427 1.00 94.94 187 GLU A C 1
ATOM 1499 O O . GLU A 1 187 ? 4.430 -13.405 22.915 1.00 94.94 187 GLU A O 1
ATOM 1504 N N . TYR A 1 188 ? 5.527 -11.443 22.778 1.00 93.88 188 TYR A N 1
ATOM 1505 C CA . TYR A 1 188 ? 6.017 -11.654 21.409 1.00 93.88 188 TYR A CA 1
ATOM 1506 C C . TYR A 1 188 ? 7.145 -12.696 21.331 1.00 93.88 188 TYR A C 1
ATOM 1508 O O . TYR A 1 188 ? 7.194 -13.492 20.383 1.00 93.88 188 TYR A O 1
ATOM 1516 N N . GLU A 1 189 ? 8.021 -12.765 22.337 1.00 95.19 189 GLU A N 1
ATOM 1517 C CA . GLU A 1 189 ? 9.086 -13.773 22.409 1.00 95.19 189 GLU A CA 1
ATOM 1518 C C . GLU A 1 189 ? 8.553 -15.200 22.592 1.00 95.19 189 GLU A C 1
ATOM 1520 O O . GLU A 1 189 ? 9.243 -16.174 22.274 1.00 95.19 189 GLU A O 1
ATOM 1525 N N . GLU A 1 190 ? 7.322 -15.350 23.077 1.00 94.88 190 GLU A N 1
ATOM 1526 C CA . GLU A 1 190 ? 6.670 -16.647 23.192 1.00 94.88 190 GLU A CA 1
ATOM 1527 C C . GLU A 1 190 ? 5.980 -17.122 21.899 1.00 94.88 190 GLU A C 1
ATOM 1529 O O . GLU A 1 190 ? 5.401 -18.217 21.883 1.00 94.88 190 GLU A O 1
ATOM 1534 N N . LEU A 1 191 ? 5.983 -16.326 20.825 1.00 93.50 191 LEU A N 1
ATOM 1535 C CA . LEU A 1 191 ? 5.529 -16.784 19.511 1.00 93.50 191 LEU A CA 1
ATOM 1536 C C . LEU A 1 191 ? 6.480 -17.847 18.934 1.00 93.50 191 LEU A C 1
ATOM 1538 O O . LEU A 1 191 ? 7.640 -17.983 19.330 1.00 93.50 191 LEU A O 1
ATOM 1542 N N . VAL A 1 192 ? 5.984 -18.625 17.968 1.00 92.25 192 VAL A N 1
ATOM 1543 C CA . VAL A 1 192 ? 6.784 -19.609 17.224 1.00 92.25 192 VAL A CA 1
ATOM 1544 C C . VAL A 1 192 ? 6.673 -19.308 15.723 1.00 92.25 192 VAL A C 1
ATOM 1546 O O . VAL A 1 192 ? 5.608 -19.537 15.155 1.00 92.25 192 VAL A O 1
ATOM 1549 N N . PRO A 1 193 ? 7.749 -18.835 15.057 1.00 90.88 193 PRO A N 1
ATOM 1550 C CA . PRO A 1 193 ? 9.055 -18.480 15.623 1.00 90.88 193 PRO A CA 1
ATOM 1551 C C . PRO A 1 193 ? 8.970 -17.263 16.555 1.00 90.88 193 PRO A C 1
ATOM 1553 O O . PRO A 1 193 ? 8.063 -16.442 16.419 1.00 90.88 193 PRO A O 1
ATOM 1556 N N . ARG A 1 194 ? 9.934 -17.153 17.479 1.00 93.50 194 ARG A N 1
ATOM 1557 C CA . ARG A 1 194 ? 10.013 -16.025 18.418 1.00 93.50 194 ARG A CA 1
ATOM 1558 C C . ARG A 1 194 ? 10.124 -14.717 17.651 1.00 93.50 194 ARG A C 1
ATOM 1560 O O . ARG A 1 194 ? 10.905 -14.645 16.700 1.00 93.50 194 ARG A O 1
ATOM 1567 N N . GLN A 1 195 ? 9.380 -13.707 18.084 1.00 92.31 195 GLN A N 1
ATOM 1568 C CA . GLN A 1 195 ? 9.403 -12.382 17.481 1.00 92.31 195 GLN A CA 1
ATOM 1569 C C . GLN A 1 195 ? 10.004 -11.388 18.468 1.00 92.31 195 GLN A C 1
ATOM 1571 O O . GLN A 1 195 ? 9.616 -11.351 19.628 1.00 92.31 195 GLN A O 1
ATOM 1576 N N . THR A 1 196 ? 10.950 -10.584 17.994 1.00 90.56 196 THR A N 1
ATOM 1577 C CA . THR A 1 196 ? 11.487 -9.447 18.747 1.00 90.56 196 THR A CA 1
ATOM 1578 C C . THR A 1 196 ? 10.800 -8.185 18.258 1.00 90.56 196 THR A C 1
ATOM 1580 O O . THR A 1 196 ? 10.858 -7.892 17.056 1.00 90.56 196 THR A O 1
ATOM 1583 N N . ILE A 1 197 ? 10.189 -7.436 19.167 1.00 91.56 197 ILE A N 1
ATOM 1584 C CA . ILE A 1 197 ? 9.607 -6.132 18.854 1.00 91.56 197 ILE A CA 1
ATOM 1585 C C . ILE A 1 197 ? 10.651 -5.026 18.991 1.00 91.56 197 ILE A C 1
ATOM 1587 O O . ILE A 1 197 ? 11.775 -5.249 19.439 1.00 91.56 197 ILE A O 1
ATOM 1591 N N . ARG A 1 198 ? 10.320 -3.839 18.483 1.00 91.06 198 ARG A N 1
ATOM 1592 C CA . ARG A 1 198 ? 11.243 -2.697 18.457 1.00 91.06 198 ARG A CA 1
ATOM 1593 C C . ARG A 1 198 ? 10.931 -1.637 19.504 1.00 91.06 198 ARG A C 1
ATOM 1595 O O . ARG A 1 198 ? 11.752 -0.730 19.618 1.00 91.06 198 ARG A O 1
ATOM 1602 N N . ASN A 1 199 ? 9.765 -1.721 20.142 1.00 93.38 199 ASN A N 1
ATOM 1603 C CA . ASN A 1 199 ? 9.129 -0.655 20.913 1.00 93.38 199 ASN A CA 1
ATOM 1604 C C . ASN A 1 199 ? 9.197 0.653 20.114 1.00 93.38 199 ASN A C 1
ATOM 1606 O O . ASN A 1 199 ? 10.009 1.554 20.350 1.00 93.38 199 ASN A O 1
ATOM 1610 N N . GLY A 1 200 ? 8.447 0.672 19.012 1.00 95.31 200 GLY A N 1
ATOM 1611 C CA . GLY A 1 200 ? 8.469 1.797 18.097 1.00 95.31 200 GLY A CA 1
ATOM 1612 C C . GLY A 1 200 ? 7.623 1.593 16.844 1.00 95.31 200 GLY A C 1
ATOM 1613 O O . GLY A 1 200 ? 7.171 0.486 16.553 1.00 95.31 200 GLY A O 1
ATOM 1614 N N . PRO A 1 201 ? 7.473 2.649 16.021 1.00 95.56 201 PRO A N 1
ATOM 1615 C CA . PRO A 1 201 ? 6.641 2.616 14.824 1.00 95.56 201 PRO A CA 1
ATOM 1616 C C . PRO A 1 201 ? 6.947 1.450 13.886 1.00 95.56 201 PRO A C 1
ATOM 1618 O O . PRO A 1 201 ? 8.106 1.201 13.526 1.00 95.56 201 PRO A O 1
ATOM 1621 N N . MET A 1 202 ? 5.878 0.812 13.409 1.00 95.25 202 MET A N 1
ATOM 1622 C CA . MET A 1 202 ? 5.924 -0.214 12.373 1.00 95.25 202 MET A CA 1
ATOM 1623 C C . MET A 1 202 ? 6.617 0.339 11.128 1.00 95.25 202 MET A C 1
ATOM 1625 O O . MET A 1 202 ? 6.300 1.438 10.663 1.00 95.25 202 MET A O 1
ATOM 1629 N N . ARG A 1 203 ? 7.563 -0.421 10.563 1.00 92.38 203 ARG A N 1
ATOM 1630 C CA . ARG A 1 203 ? 8.258 -0.035 9.319 1.00 92.38 203 ARG A CA 1
ATOM 1631 C C . ARG A 1 203 ? 7.640 -0.650 8.079 1.00 92.38 203 ARG A C 1
ATOM 1633 O O . ARG A 1 203 ? 7.960 -0.218 6.972 1.00 92.38 203 ARG A O 1
ATOM 1640 N N . ASP A 1 204 ? 6.808 -1.661 8.263 1.00 91.44 204 ASP A N 1
ATOM 1641 C CA . ASP A 1 204 ? 5.991 -2.287 7.239 1.00 91.44 204 ASP A CA 1
ATOM 1642 C C . ASP A 1 204 ? 4.583 -2.471 7.794 1.00 91.44 204 ASP A C 1
ATOM 1644 O O . ASP A 1 204 ? 4.417 -2.798 8.965 1.00 91.44 204 ASP A O 1
ATOM 1648 N N . VAL A 1 205 ? 3.578 -2.272 6.949 1.00 91.75 205 VAL A N 1
ATOM 1649 C CA . VAL A 1 205 ? 2.172 -2.422 7.332 1.00 91.75 205 VAL A CA 1
ATOM 1650 C C . VAL A 1 205 ? 1.870 -3.846 7.822 1.00 91.75 205 VAL A C 1
ATOM 1652 O O . VAL A 1 205 ? 1.113 -4.019 8.766 1.00 91.75 205 VAL A O 1
ATOM 1655 N N . ASN A 1 206 ? 2.553 -4.864 7.280 1.00 91.69 206 ASN A N 1
ATOM 1656 C CA . ASN A 1 206 ? 2.379 -6.260 7.690 1.00 91.69 206 ASN A CA 1
ATOM 1657 C C . ASN A 1 206 ? 2.978 -6.581 9.068 1.00 91.69 206 ASN A C 1
ATOM 1659 O O . ASN A 1 206 ? 2.743 -7.676 9.570 1.00 91.69 206 ASN A O 1
ATOM 1663 N N . GLU A 1 207 ? 3.725 -5.667 9.706 1.00 94.50 207 GLU A N 1
ATOM 1664 C CA . GLU A 1 207 ? 4.131 -5.856 11.109 1.00 94.50 207 GLU A CA 1
ATOM 1665 C C . GLU A 1 207 ? 2.907 -5.962 12.040 1.00 94.50 207 GLU A C 1
ATOM 1667 O O . GLU A 1 207 ? 2.988 -6.624 13.072 1.00 94.50 207 GLU A O 1
ATOM 1672 N N . PHE A 1 208 ? 1.744 -5.434 11.636 1.00 94.88 208 PHE A N 1
ATOM 1673 C CA . PHE A 1 208 ? 0.475 -5.627 12.342 1.00 94.88 208 PHE A CA 1
ATOM 1674 C C . PHE A 1 208 ? 0.067 -7.106 12.481 1.00 94.88 208 PHE A C 1
ATOM 1676 O O . PHE A 1 208 ? -0.561 -7.487 13.466 1.00 94.88 208 PHE A O 1
ATOM 1683 N N . LEU A 1 209 ? 0.477 -7.985 11.559 1.00 93.56 209 LEU A N 1
ATOM 1684 C CA . LEU A 1 209 ? 0.225 -9.425 11.697 1.00 93.56 209 LEU A CA 1
ATOM 1685 C C . LEU A 1 209 ? 0.911 -10.010 12.938 1.00 93.56 209 LEU A C 1
ATOM 1687 O O . LEU A 1 209 ? 0.422 -10.980 13.507 1.00 93.56 209 LEU A O 1
ATOM 1691 N N . THR A 1 210 ? 2.022 -9.427 13.395 1.00 93.69 210 THR A N 1
ATOM 1692 C CA . THR A 1 210 ? 2.690 -9.844 14.636 1.00 93.69 210 THR A CA 1
ATOM 1693 C C . THR A 1 210 ? 1.811 -9.571 15.856 1.00 93.69 210 THR A C 1
ATOM 1695 O O . THR A 1 210 ? 1.694 -10.441 16.718 1.00 93.69 210 THR A O 1
ATOM 1698 N N . VAL A 1 211 ? 1.134 -8.416 15.884 1.00 94.31 211 VAL A N 1
ATOM 1699 C CA . VAL A 1 211 ? 0.119 -8.075 16.895 1.00 94.31 211 VAL A CA 1
ATOM 1700 C C . VAL A 1 211 ? -1.018 -9.100 16.874 1.00 94.31 211 VAL A C 1
ATOM 1702 O O . VAL A 1 211 ? -1.331 -9.703 17.903 1.00 94.31 211 VAL A O 1
ATOM 1705 N N . LEU A 1 212 ? -1.576 -9.380 15.690 1.00 93.88 212 LEU A N 1
ATOM 1706 C CA . LEU A 1 212 ? -2.647 -10.371 15.549 1.00 93.88 212 LEU A CA 1
ATOM 1707 C C . LEU A 1 212 ? -2.210 -11.787 15.937 1.00 93.88 212 LEU A C 1
ATOM 1709 O O . LEU A 1 212 ? -3.008 -12.533 16.489 1.00 93.88 212 LEU A O 1
ATOM 1713 N N . ASN A 1 213 ? -0.955 -12.170 15.707 1.00 93.75 213 ASN A N 1
ATOM 1714 C CA . ASN A 1 213 ? -0.461 -13.500 16.063 1.00 93.75 213 ASN A CA 1
ATOM 1715 C C . ASN A 1 213 ? -0.410 -13.730 17.580 1.00 93.75 213 ASN A C 1
ATOM 1717 O O . ASN A 1 213 ? -0.730 -14.832 18.031 1.00 93.75 213 ASN A O 1
ATOM 1721 N N . VAL A 1 214 ? -0.040 -12.717 18.375 1.00 94.38 214 VAL A N 1
ATOM 1722 C CA . VAL A 1 214 ? -0.105 -12.809 19.849 1.00 94.38 214 VAL A CA 1
ATOM 1723 C C . VAL A 1 214 ? -1.551 -12.958 20.303 1.00 94.38 214 VAL A C 1
ATOM 1725 O O . VAL A 1 214 ? -1.881 -13.863 21.073 1.00 94.38 214 VAL A O 1
ATOM 1728 N N . LEU A 1 215 ? -2.427 -12.118 19.762 1.00 93.06 215 LEU A N 1
ATOM 1729 C CA . LEU A 1 215 ? -3.853 -12.151 20.048 1.00 93.06 215 LEU A CA 1
ATOM 1730 C C . LEU A 1 215 ? -4.489 -13.498 19.687 1.00 93.06 215 LEU A C 1
ATOM 1732 O O . LEU A 1 215 ? -5.138 -14.112 20.528 1.00 93.06 215 LEU A O 1
ATOM 1736 N N . LYS A 1 216 ? -4.227 -14.016 18.486 1.00 92.56 216 LYS A N 1
ATOM 1737 C CA . LYS A 1 216 ? -4.682 -15.328 18.003 1.00 92.56 216 LYS A CA 1
ATOM 1738 C C . LYS A 1 216 ? -4.156 -16.474 18.859 1.00 92.56 216 LYS A C 1
ATOM 1740 O O . LYS A 1 216 ? -4.900 -17.399 19.164 1.00 92.56 216 LYS A O 1
ATOM 1745 N N . LYS A 1 217 ? -2.898 -16.423 19.308 1.00 91.69 217 LYS A N 1
ATOM 1746 C CA . LYS A 1 217 ? -2.351 -17.423 20.242 1.00 91.69 217 LYS A CA 1
ATOM 1747 C C . LYS A 1 217 ? -3.145 -17.461 21.555 1.00 91.69 217 LYS A C 1
ATOM 1749 O O . LYS A 1 217 ? -3.383 -18.544 22.086 1.00 91.69 217 LYS A O 1
ATOM 1754 N N . ASN A 1 218 ? -3.548 -16.299 22.066 1.00 88.19 218 ASN A N 1
ATOM 1755 C CA . ASN A 1 218 ? -4.265 -16.176 23.336 1.00 88.19 218 ASN A CA 1
ATOM 1756 C C . ASN A 1 218 ? -5.789 -16.360 23.191 1.00 88.19 218 ASN A C 1
ATOM 1758 O O . ASN A 1 218 ? -6.461 -16.726 24.157 1.00 88.19 218 ASN A O 1
ATOM 1762 N N . ASN A 1 219 ? -6.340 -16.114 21.999 1.00 86.62 219 ASN A N 1
ATOM 1763 C CA . ASN A 1 219 ? -7.770 -16.134 21.684 1.00 86.62 219 ASN A CA 1
ATOM 1764 C C . ASN A 1 219 ? -8.051 -16.797 20.312 1.00 86.62 219 ASN A C 1
ATOM 1766 O O . ASN A 1 219 ? -8.616 -16.153 19.428 1.00 86.62 219 ASN A O 1
ATOM 1770 N N . PRO A 1 220 ? -7.693 -18.083 20.125 1.00 85.06 220 PRO A N 1
ATOM 1771 C CA . PRO A 1 220 ? -7.711 -18.738 18.812 1.00 85.06 220 PRO A CA 1
ATOM 1772 C C . PRO A 1 220 ? -9.110 -18.929 18.221 1.00 85.06 220 PRO A C 1
ATOM 1774 O O . PRO A 1 220 ? -9.234 -19.056 17.009 1.00 85.06 220 PRO A O 1
ATOM 1777 N N . ASP A 1 221 ? -10.145 -18.948 19.061 1.00 81.38 221 ASP A N 1
ATOM 1778 C CA . ASP A 1 221 ? -11.527 -19.173 18.626 1.00 81.38 221 ASP A CA 1
ATOM 1779 C C . ASP A 1 221 ? -12.210 -17.898 18.096 1.00 81.38 221 ASP A C 1
ATOM 1781 O O . ASP A 1 221 ? -13.308 -17.983 17.557 1.00 81.38 221 ASP A O 1
ATOM 1785 N N . TYR A 1 222 ? -11.595 -16.724 18.290 1.00 74.94 222 TYR A N 1
ATOM 1786 C CA . TYR A 1 222 ? -12.232 -15.423 18.037 1.00 74.94 222 TYR A CA 1
ATOM 1787 C C . TYR A 1 222 ? -11.392 -14.478 17.178 1.00 74.94 222 TYR A C 1
ATOM 1789 O O . TYR A 1 222 ? -11.926 -13.523 16.629 1.00 74.94 222 TYR A O 1
ATOM 1797 N N . ILE A 1 223 ? -10.077 -14.697 17.096 1.00 82.56 223 ILE A N 1
ATOM 1798 C CA . ILE A 1 223 ? -9.166 -13.819 16.362 1.00 82.56 223 ILE A CA 1
ATOM 1799 C C . ILE A 1 223 ? -8.525 -14.612 15.237 1.00 82.56 223 ILE A C 1
ATOM 1801 O O . ILE A 1 223 ? -7.692 -15.492 15.468 1.00 82.56 223 ILE A O 1
ATOM 1805 N N . ASP A 1 224 ? -8.881 -14.252 14.013 1.00 80.44 224 ASP A N 1
ATOM 1806 C CA . ASP A 1 224 ? -8.240 -14.750 12.809 1.00 80.44 224 ASP A CA 1
ATOM 1807 C C . ASP A 1 224 ? -7.706 -13.595 11.939 1.00 80.44 224 ASP A C 1
ATOM 1809 O O . ASP A 1 224 ? -7.612 -12.439 12.360 1.00 80.44 224 ASP A O 1
ATOM 1813 N N . GLU A 1 225 ? -7.235 -13.942 10.744 1.00 82.38 225 GLU A N 1
ATOM 1814 C CA . GLU A 1 225 ? -6.540 -13.017 9.851 1.00 82.38 225 GLU A CA 1
ATOM 1815 C C . GLU A 1 225 ? -7.503 -12.154 9.011 1.00 82.38 225 GLU A C 1
ATOM 1817 O O . GLU A 1 225 ? -7.040 -11.223 8.352 1.00 82.38 225 GLU A O 1
ATOM 1822 N N . THR A 1 226 ? -8.819 -12.391 9.078 1.00 85.62 226 THR A N 1
ATOM 1823 C CA . THR A 1 226 ? -9.858 -11.598 8.391 1.00 85.62 226 THR A CA 1
ATOM 1824 C C . THR A 1 226 ? -9.915 -10.162 8.905 1.00 85.62 226 THR A C 1
ATOM 1826 O O . THR A 1 226 ? -10.148 -9.248 8.122 1.00 85.62 226 THR A O 1
ATOM 1829 N N . ILE A 1 227 ? -9.555 -9.909 10.174 1.00 89.56 227 ILE A N 1
ATOM 1830 C CA . ILE A 1 227 ? -9.386 -8.536 10.687 1.00 89.56 227 ILE A CA 1
ATOM 1831 C C . ILE A 1 227 ? -8.404 -7.754 9.805 1.00 89.56 227 ILE A C 1
ATOM 1833 O O . ILE A 1 227 ? -8.585 -6.562 9.559 1.00 89.56 227 ILE A O 1
ATOM 1837 N N . TRP A 1 228 ? -7.354 -8.421 9.320 1.00 91.62 228 TRP A N 1
ATOM 1838 C CA . TRP A 1 228 ? -6.347 -7.809 8.466 1.00 91.62 228 TRP A CA 1
ATOM 1839 C C . TRP A 1 228 ? -6.703 -7.876 6.984 1.00 91.62 228 TRP A C 1
ATOM 1841 O O . TRP A 1 228 ? -6.708 -6.837 6.330 1.00 91.62 228 TRP A O 1
ATOM 1851 N N . PHE A 1 229 ? -6.959 -9.075 6.459 1.00 87.94 229 PHE A N 1
ATOM 1852 C CA . PHE A 1 229 ? -7.119 -9.323 5.023 1.00 87.94 229 PHE A CA 1
ATOM 1853 C C . PHE A 1 229 ? -8.560 -9.222 4.518 1.00 87.94 229 PHE A C 1
ATOM 1855 O O . PHE A 1 229 ? -8.745 -9.103 3.313 1.00 87.94 229 PHE A O 1
ATOM 1862 N N . GLY A 1 230 ? -9.546 -9.272 5.410 1.00 89.56 230 GLY A N 1
ATOM 1863 C CA . GLY A 1 230 ? -10.953 -9.387 5.050 1.00 89.56 230 GLY A CA 1
ATOM 1864 C C . GLY A 1 230 ? -11.337 -10.769 4.533 1.00 89.56 230 GLY A C 1
ATOM 1865 O O . GLY A 1 230 ? -10.601 -11.746 4.688 1.00 89.56 230 GLY A O 1
ATOM 1866 N N . GLU A 1 231 ? -12.508 -10.800 3.914 1.00 88.06 231 GLU A N 1
ATOM 1867 C CA . GLU A 1 231 ? -13.147 -11.934 3.250 1.00 88.06 231 GLU A CA 1
ATOM 1868 C C . GLU A 1 231 ? -12.847 -11.957 1.740 1.00 88.06 231 GLU A C 1
ATOM 1870 O O . GLU A 1 231 ? -12.976 -13.004 1.124 1.00 88.06 231 GLU A O 1
ATOM 1875 N N . ASP A 1 232 ? -12.375 -10.848 1.150 1.00 87.00 232 ASP A N 1
ATOM 1876 C CA . ASP A 1 232 ? -12.015 -10.740 -0.279 1.00 87.00 232 ASP A CA 1
ATOM 1877 C C . ASP A 1 232 ? -10.697 -11.473 -0.596 1.00 87.00 232 ASP A C 1
ATOM 1879 O O . ASP A 1 232 ? -9.632 -10.875 -0.802 1.00 87.00 232 ASP A O 1
ATOM 1883 N N . ALA A 1 233 ? -10.739 -12.803 -0.603 1.00 84.62 233 ALA A N 1
ATOM 1884 C CA . ALA A 1 233 ? -9.556 -13.652 -0.674 1.00 84.62 233 ALA A CA 1
ATOM 1885 C C . ALA A 1 233 ? -8.829 -13.562 -2.019 1.00 84.62 233 ALA A C 1
ATOM 1887 O O . ALA A 1 233 ? -7.617 -13.796 -2.098 1.00 84.62 233 ALA A O 1
ATOM 1888 N N . ASN A 1 234 ? -9.551 -13.243 -3.093 1.00 84.25 234 ASN A N 1
ATOM 1889 C CA . ASN A 1 234 ? -8.970 -13.056 -4.421 1.00 84.25 234 ASN A CA 1
ATOM 1890 C C . ASN A 1 234 ? -8.715 -11.572 -4.767 1.00 84.25 234 ASN A C 1
ATOM 1892 O O . ASN A 1 234 ? -8.202 -11.272 -5.854 1.00 84.25 234 ASN A O 1
ATOM 1896 N N . GLU A 1 235 ? -9.000 -10.673 -3.822 1.00 80.69 235 GLU A N 1
ATOM 1897 C CA . GLU A 1 235 ? -8.900 -9.221 -3.915 1.00 80.69 235 GLU A CA 1
ATOM 1898 C C . GLU A 1 235 ? -9.605 -8.631 -5.162 1.00 80.69 235 GLU A C 1
ATOM 1900 O O . GLU A 1 235 ? -9.079 -7.692 -5.791 1.00 80.69 235 GLU A O 1
ATOM 1905 N N . ASN A 1 236 ? -10.736 -9.206 -5.586 1.00 81.06 236 ASN A N 1
ATOM 1906 C CA . ASN A 1 236 ? -11.501 -8.762 -6.756 1.00 81.06 236 ASN A CA 1
ATOM 1907 C C . ASN A 1 236 ? -12.568 -7.700 -6.410 1.00 81.06 236 ASN A C 1
ATOM 1909 O O . ASN A 1 236 ? -13.097 -7.055 -7.322 1.00 81.06 236 ASN A O 1
ATOM 1913 N N . GLY A 1 237 ? -12.834 -7.473 -5.119 1.00 79.75 237 GLY A N 1
ATOM 1914 C CA . GLY A 1 237 ? -13.797 -6.504 -4.600 1.00 79.75 237 GLY A CA 1
ATOM 1915 C C . GLY A 1 237 ? -15.269 -6.902 -4.752 1.00 79.75 237 GLY A C 1
ATOM 1916 O O . GLY A 1 237 ? -16.133 -6.024 -4.648 1.00 79.75 237 GLY A O 1
ATOM 1917 N N . VAL A 1 238 ? -15.555 -8.172 -5.037 1.00 84.81 238 VAL A N 1
ATOM 1918 C CA . VAL A 1 238 ? -16.877 -8.767 -5.258 1.00 84.81 238 VAL A CA 1
ATOM 1919 C C . VAL A 1 238 ? -17.053 -9.922 -4.282 1.00 84.81 238 VAL A C 1
ATOM 1921 O O . VAL A 1 238 ? -16.206 -10.794 -4.234 1.00 84.81 238 VAL A O 1
ATOM 1924 N N . LEU A 1 239 ? -18.182 -9.942 -3.569 1.00 89.50 239 LEU A N 1
ATOM 1925 C CA . LEU A 1 239 ? -18.528 -11.044 -2.675 1.00 89.50 239 LEU A CA 1
ATOM 1926 C C . LEU A 1 239 ? -18.741 -12.332 -3.476 1.00 89.50 239 LEU A C 1
ATOM 1928 O O . LEU A 1 239 ? -19.743 -12.462 -4.194 1.00 89.50 239 LEU A O 1
ATOM 1932 N N . ASP A 1 240 ? -17.791 -13.255 -3.375 1.00 91.56 240 ASP A N 1
ATOM 1933 C CA . ASP A 1 240 ? -17.882 -14.571 -3.993 1.00 91.56 240 ASP A CA 1
ATOM 1934 C C . ASP A 1 240 ? -18.604 -15.580 -3.075 1.00 91.56 240 ASP A C 1
ATOM 1936 O O . ASP A 1 240 ? -18.661 -15.400 -1.862 1.00 91.56 240 ASP A O 1
ATOM 1940 N N . PRO A 1 241 ? -19.177 -16.680 -3.610 1.00 94.19 241 PRO A N 1
ATOM 1941 C CA . PRO A 1 241 ? -19.928 -17.635 -2.789 1.00 94.19 241 PRO A CA 1
ATOM 1942 C C . PRO A 1 241 ? -19.129 -18.281 -1.653 1.00 94.19 241 PRO A C 1
ATOM 1944 O O . PRO A 1 241 ? -19.733 -18.725 -0.691 1.00 94.19 241 PRO A O 1
ATOM 1947 N N . ASN A 1 242 ? -17.805 -18.379 -1.798 1.00 92.31 242 ASN A N 1
ATOM 1948 C CA . ASN A 1 242 ? -16.893 -18.912 -0.780 1.00 92.31 242 ASN A CA 1
ATOM 1949 C C . ASN A 1 242 ? -16.453 -17.858 0.253 1.00 92.31 242 ASN A C 1
ATOM 1951 O O . ASN A 1 242 ? -15.558 -18.132 1.040 1.00 92.31 242 ASN A O 1
ATOM 1955 N N . GLU A 1 243 ? -16.969 -16.636 0.142 1.00 92.00 243 GLU A N 1
ATOM 1956 C CA . GLU A 1 243 ? -16.705 -15.496 1.028 1.00 92.00 243 GLU A CA 1
ATOM 1957 C C . GLU A 1 243 ? -18.000 -15.087 1.766 1.00 92.00 243 GLU A C 1
ATOM 1959 O O . GLU A 1 243 ? -18.051 -14.041 2.400 1.00 92.00 243 GLU A O 1
ATOM 1964 N N . ASP A 1 244 ? -19.056 -15.900 1.631 1.00 92.44 244 ASP A N 1
ATOM 1965 C CA . ASP A 1 244 ? -20.381 -15.760 2.254 1.00 92.44 244 ASP A CA 1
ATOM 1966 C C . ASP A 1 244 ? -20.957 -17.162 2.591 1.00 92.44 244 ASP A C 1
ATOM 1968 O O . ASP A 1 244 ? -22.164 -17.421 2.477 1.00 92.44 244 ASP A O 1
ATOM 1972 N N . ASP A 1 245 ? -20.088 -18.129 2.922 1.00 90.62 245 ASP A N 1
ATOM 1973 C CA . ASP A 1 245 ? -20.458 -19.512 3.281 1.00 90.62 245 ASP A CA 1
ATOM 1974 C C . ASP A 1 245 ? -20.154 -19.891 4.739 1.00 90.62 245 ASP A C 1
ATOM 1976 O O . ASP A 1 245 ? -20.342 -21.039 5.163 1.00 90.62 245 ASP A O 1
ATOM 1980 N N . GLY A 1 246 ? -19.793 -18.900 5.549 1.00 87.94 246 GLY A N 1
ATOM 1981 C CA . GLY A 1 246 ? -19.487 -19.035 6.956 1.00 87.94 246 GLY A CA 1
ATOM 1982 C C . GLY A 1 246 ? -18.148 -19.752 7.157 1.00 87.94 246 GLY A C 1
ATOM 1983 O O . GLY A 1 246 ? -17.105 -19.299 6.697 1.00 87.94 246 GLY A O 1
ATOM 1984 N N . PRO A 1 247 ? -18.115 -20.877 7.892 1.00 88.50 247 PRO A N 1
ATOM 1985 C CA . PRO A 1 247 ? -16.893 -21.651 8.086 1.00 88.50 247 PRO A CA 1
ATOM 1986 C C . PRO A 1 247 ? -16.724 -22.798 7.069 1.00 88.50 247 PRO A C 1
ATOM 1988 O O . PRO A 1 247 ? -15.896 -23.685 7.312 1.00 88.50 247 PRO A O 1
ATOM 1991 N N . GLU A 1 248 ? -17.541 -22.885 6.008 1.00 91.44 248 GLU A N 1
ATOM 1992 C CA . GLU A 1 248 ? -17.521 -24.035 5.091 1.00 91.44 248 GLU A CA 1
ATOM 1993 C C . GLU A 1 248 ? -16.261 -24.059 4.224 1.00 91.44 248 GLU A C 1
ATOM 1995 O O . GLU A 1 248 ? -15.617 -25.114 4.108 1.00 91.44 248 GLU A O 1
ATOM 2000 N N . THR A 1 249 ? -15.877 -22.917 3.653 1.00 90.12 249 THR A N 1
ATOM 2001 C CA . THR A 1 249 ? -14.632 -22.777 2.902 1.00 90.12 249 THR A CA 1
ATOM 2002 C C . THR A 1 249 ? -13.817 -21.563 3.358 1.00 90.12 249 THR A C 1
ATOM 2004 O O . THR A 1 249 ? -14.335 -20.681 4.020 1.00 90.12 249 THR A O 1
ATOM 2007 N N . PRO A 1 250 ? -12.487 -21.542 3.133 1.00 85.06 250 PRO A N 1
ATOM 2008 C CA . PRO A 1 250 ? -11.700 -20.346 3.419 1.00 85.06 250 PRO A CA 1
ATOM 2009 C C . PRO A 1 250 ? -11.978 -19.216 2.405 1.00 85.06 250 PRO A C 1
ATOM 2011 O O . PRO A 1 250 ? -12.048 -19.513 1.206 1.00 85.06 250 PRO A O 1
ATOM 2014 N N . PRO A 1 251 ? -11.955 -17.940 2.835 1.00 87.00 251 PRO A N 1
ATOM 2015 C CA . PRO A 1 251 ? -11.727 -17.480 4.208 1.00 87.00 251 PRO A CA 1
ATOM 2016 C C . PRO A 1 251 ? -12.951 -17.727 5.094 1.00 87.00 251 PRO A C 1
ATOM 2018 O O . PRO A 1 251 ? -14.062 -17.762 4.602 1.00 87.00 251 PRO A O 1
ATOM 2021 N N . VAL A 1 252 ? -12.736 -17.910 6.401 1.00 84.06 252 VAL A N 1
ATOM 2022 C CA . VAL A 1 252 ? -13.865 -18.011 7.338 1.00 84.06 252 VAL A CA 1
ATOM 2023 C C . VAL A 1 252 ? -14.580 -16.665 7.355 1.00 84.06 252 VAL A C 1
ATOM 2025 O O . VAL A 1 252 ? -13.929 -15.656 7.604 1.00 84.06 252 VAL A O 1
ATOM 2028 N N . ASP A 1 253 ? -15.882 -16.664 7.117 1.00 85.88 253 ASP A N 1
ATOM 2029 C CA . ASP A 1 253 ? -16.706 -15.459 7.049 1.00 85.88 253 ASP A CA 1
ATOM 2030 C C . ASP A 1 253 ? -17.911 -15.546 8.003 1.00 85.88 253 ASP A C 1
ATOM 2032 O O . ASP A 1 253 ? -18.111 -16.532 8.729 1.00 85.88 253 ASP A O 1
ATOM 2036 N N . ASN A 1 254 ? -18.692 -14.470 8.069 1.00 85.12 254 ASN A N 1
ATOM 2037 C CA . ASN A 1 254 ? -19.852 -14.368 8.953 1.00 85.12 254 ASN A CA 1
ATOM 2038 C C . ASN A 1 254 ? -21.204 -14.632 8.252 1.00 85.12 254 ASN A C 1
ATOM 2040 O O . ASN A 1 254 ? -22.239 -14.619 8.928 1.00 85.12 254 ASN A O 1
ATOM 2044 N N . GLN A 1 255 ? -21.194 -14.896 6.942 1.00 90.00 255 GLN A N 1
ATOM 2045 C CA . GLN A 1 255 ? -22.355 -15.106 6.080 1.00 90.00 255 GLN A CA 1
ATOM 2046 C C . GLN A 1 255 ? -23.428 -14.001 6.201 1.00 90.00 255 GLN A C 1
ATOM 2048 O O . GLN A 1 255 ? -24.635 -14.268 6.288 1.00 90.00 255 GLN A O 1
ATOM 2053 N N . ASP A 1 256 ? -23.018 -12.736 6.300 1.00 89.06 256 ASP A N 1
ATOM 2054 C CA . ASP A 1 256 ? -23.944 -11.607 6.437 1.00 89.06 256 ASP A CA 1
ATOM 2055 C C . ASP A 1 256 ? -24.354 -10.962 5.096 1.00 89.06 256 ASP A C 1
ATOM 2057 O O . ASP A 1 256 ? -25.219 -10.073 5.070 1.00 89.06 256 ASP A O 1
ATOM 2061 N N . GLY A 1 257 ? -23.804 -11.446 3.976 1.00 89.62 257 GLY A N 1
ATOM 2062 C CA . GLY A 1 257 ? -24.031 -10.913 2.636 1.00 89.62 257 GLY A CA 1
ATOM 2063 C C . GLY A 1 257 ? -23.290 -9.604 2.328 1.00 89.62 257 GLY A C 1
ATOM 2064 O O . GLY A 1 257 ? -23.638 -8.935 1.345 1.00 89.62 257 GLY A O 1
ATOM 2065 N N . ILE A 1 258 ? -22.312 -9.198 3.143 1.00 87.38 258 ILE A N 1
ATOM 2066 C CA . ILE A 1 258 ? -21.503 -7.986 2.985 1.00 87.38 258 ILE A CA 1
ATOM 2067 C C . ILE A 1 258 ? -20.025 -8.373 2.918 1.00 87.38 258 ILE A C 1
ATOM 2069 O O . ILE A 1 258 ? -19.478 -8.915 3.858 1.00 87.38 258 ILE A O 1
ATOM 2073 N N . LEU A 1 259 ? -19.340 -7.987 1.837 1.00 86.00 259 LEU A N 1
ATOM 2074 C CA . LEU A 1 259 ? -17.899 -8.221 1.717 1.00 86.00 259 LEU A CA 1
ATOM 2075 C C . LEU A 1 259 ? -17.100 -7.372 2.712 1.00 86.00 259 LEU A C 1
ATOM 2077 O O . LEU A 1 259 ? -16.959 -6.154 2.526 1.00 86.00 259 LEU A O 1
ATOM 2081 N N . ASN A 1 260 ? -16.500 -8.021 3.704 1.00 85.56 260 ASN A N 1
ATOM 2082 C CA . ASN A 1 260 ? -15.511 -7.419 4.583 1.00 85.56 260 ASN A CA 1
ATOM 2083 C C . ASN A 1 260 ? -14.142 -7.354 3.889 1.00 85.56 260 ASN A C 1
ATOM 2085 O O . ASN A 1 260 ? -13.630 -8.350 3.392 1.00 85.56 260 ASN A O 1
ATOM 2089 N N . ARG A 1 261 ? -13.499 -6.183 3.858 1.00 79.62 261 ARG A N 1
ATOM 2090 C CA . ARG A 1 261 ? -12.185 -6.004 3.196 1.00 79.62 261 ARG A CA 1
ATOM 2091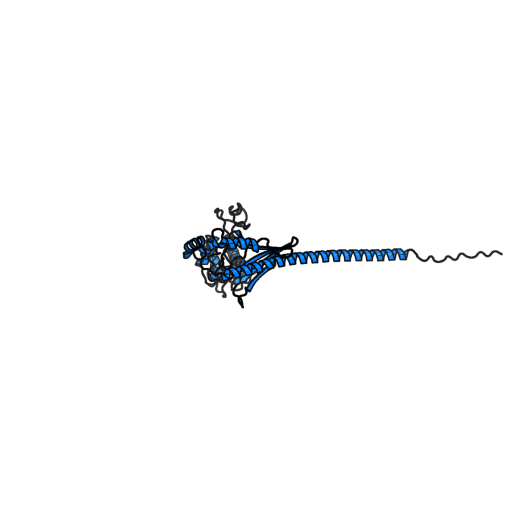 C C . ARG A 1 261 ? -10.997 -6.049 4.159 1.00 79.62 261 ARG A C 1
ATOM 2093 O O . ARG A 1 261 ? -9.851 -5.932 3.733 1.00 79.62 261 ARG A O 1
ATOM 2100 N N . GLY A 1 262 ? -11.263 -6.203 5.459 1.00 88.56 262 GLY A N 1
ATOM 2101 C CA . GLY A 1 262 ? -10.248 -6.108 6.504 1.00 88.56 262 GLY A CA 1
ATOM 2102 C C . GLY A 1 262 ? -9.622 -4.715 6.581 1.00 88.56 262 GLY A C 1
ATOM 2103 O O . GLY A 1 262 ? -9.872 -3.832 5.761 1.00 88.56 262 GLY A O 1
ATOM 2104 N N . ILE A 1 263 ? -8.784 -4.471 7.587 1.00 92.06 263 ILE A N 1
ATOM 2105 C CA . ILE A 1 263 ? -8.232 -3.124 7.794 1.00 92.06 263 ILE A CA 1
ATOM 2106 C C . ILE A 1 263 ? -7.028 -2.799 6.898 1.00 92.06 263 ILE A C 1
ATOM 2108 O O . ILE A 1 263 ? -6.701 -1.619 6.756 1.00 92.06 263 ILE A O 1
ATOM 2112 N N . LYS A 1 264 ? -6.358 -3.801 6.299 1.00 91.00 264 LYS A N 1
ATOM 2113 C CA . LYS A 1 264 ? -5.139 -3.636 5.471 1.00 91.00 264 LYS A CA 1
ATOM 2114 C C . LYS A 1 264 ? -5.334 -2.614 4.350 1.00 91.00 264 LYS A C 1
ATOM 2116 O O . LYS A 1 264 ? -4.412 -1.862 4.035 1.00 91.00 264 LYS A O 1
ATOM 2121 N N . ASP A 1 265 ? -6.539 -2.564 3.800 1.00 86.19 265 ASP A N 1
ATOM 2122 C CA . ASP A 1 265 ? -6.927 -1.678 2.708 1.00 86.19 265 ASP A CA 1
ATOM 2123 C C . ASP A 1 265 ? -7.157 -0.222 3.160 1.00 86.19 265 ASP A C 1
ATOM 2125 O O . ASP A 1 265 ? -7.147 0.712 2.361 1.00 86.19 265 ASP A O 1
ATOM 2129 N N . PHE A 1 266 ? -7.276 0.032 4.460 1.00 91.12 266 PHE A N 1
ATOM 2130 C CA . PHE A 1 266 ? -7.537 1.371 4.997 1.00 91.12 266 PHE A CA 1
ATOM 2131 C C . PHE A 1 266 ? -6.308 2.008 5.645 1.00 91.12 266 PHE A C 1
ATOM 2133 O O . PHE A 1 266 ? -6.341 3.196 5.986 1.00 91.12 266 PHE A O 1
ATOM 2140 N N . VAL A 1 267 ? -5.212 1.256 5.800 1.00 94.44 267 VAL A N 1
ATOM 2141 C CA . VAL A 1 267 ? -4.058 1.686 6.593 1.00 94.44 267 VAL A CA 1
ATOM 2142 C C . VAL A 1 267 ? -2.758 1.814 5.808 1.00 94.44 267 VAL A C 1
ATOM 2144 O O . VAL A 1 267 ? -2.491 1.138 4.820 1.00 94.44 267 VAL A O 1
ATOM 2147 N N . THR A 1 268 ? -1.888 2.680 6.313 1.00 94.12 268 THR A N 1
ATOM 2148 C CA . THR A 1 268 ? -0.491 2.805 5.899 1.00 94.12 268 THR A CA 1
ATOM 2149 C C . THR A 1 268 ? 0.399 3.023 7.119 1.00 94.12 268 THR A C 1
ATOM 2151 O O . THR A 1 268 ? -0.062 3.380 8.203 1.00 94.12 268 THR A O 1
ATOM 2154 N N . VAL A 1 269 ? 1.703 2.833 6.937 1.00 94.44 269 VAL A N 1
ATOM 2155 C CA . VAL A 1 269 ? 2.737 3.231 7.907 1.00 94.44 269 VAL A CA 1
ATOM 2156 C C . VAL A 1 269 ? 3.592 4.389 7.389 1.00 94.44 269 VAL A C 1
ATOM 2158 O O . VAL A 1 269 ? 4.361 4.975 8.151 1.00 94.44 269 VAL A O 1
ATOM 2161 N N . ASP A 1 270 ? 3.453 4.741 6.106 1.00 92.62 270 ASP A N 1
ATOM 2162 C CA . ASP A 1 270 ? 4.401 5.601 5.392 1.00 92.62 270 ASP A CA 1
ATOM 2163 C C . ASP A 1 270 ? 3.973 7.075 5.330 1.00 92.62 270 ASP A C 1
ATOM 2165 O O . ASP A 1 270 ? 4.835 7.961 5.239 1.00 92.62 270 ASP A O 1
ATOM 2169 N N . SER A 1 271 ? 2.664 7.351 5.394 1.00 91.00 271 SER A N 1
ATOM 2170 C CA . SER A 1 271 ? 2.144 8.714 5.260 1.00 91.00 271 SER A CA 1
ATOM 2171 C C . SER A 1 271 ? 2.556 9.616 6.426 1.00 91.00 271 SER A C 1
ATOM 2173 O O . SER A 1 271 ? 2.650 9.223 7.585 1.00 91.00 271 SER A O 1
ATOM 2175 N N . ASP A 1 272 ? 2.850 10.867 6.117 1.00 80.88 272 ASP A N 1
ATOM 2176 C CA . ASP A 1 272 ? 3.411 11.863 7.031 1.00 80.88 272 ASP A CA 1
ATOM 2177 C C . ASP A 1 272 ? 2.418 12.956 7.441 1.00 80.88 272 ASP A C 1
ATOM 2179 O O . ASP A 1 272 ? 2.680 13.695 8.397 1.00 80.88 272 ASP A O 1
ATOM 2183 N N . GLY A 1 273 ? 1.278 13.031 6.753 1.00 71.75 273 GLY A N 1
ATOM 2184 C CA . GLY A 1 273 ? 0.208 13.980 7.032 1.00 71.75 273 GLY A CA 1
ATOM 2185 C C . GLY A 1 273 ? -0.400 13.782 8.419 1.00 71.75 273 GLY A C 1
ATOM 2186 O O . GLY A 1 273 ? -0.486 12.674 8.943 1.00 71.75 273 GLY A O 1
ATOM 2187 N N . THR A 1 274 ? -0.844 14.880 9.031 1.00 74.00 274 THR A N 1
ATOM 2188 C CA . THR A 1 274 ? -1.607 14.840 10.290 1.00 74.00 274 THR A CA 1
ATOM 2189 C C . THR A 1 274 ? -3.043 14.370 10.104 1.00 74.00 274 THR A C 1
ATOM 2191 O O . THR A 1 274 ? -3.691 14.027 11.089 1.00 74.00 274 THR A O 1
ATOM 2194 N N . SER A 1 275 ? -3.520 14.404 8.864 1.00 84.19 275 SER A N 1
ATOM 2195 C CA . SER A 1 275 ? -4.841 13.998 8.418 1.00 84.19 275 SER A CA 1
ATOM 2196 C C . SER A 1 275 ? -4.731 13.352 7.038 1.00 84.19 275 SER A C 1
ATOM 2198 O O . SER A 1 275 ? -3.728 13.535 6.340 1.00 84.19 275 SER A O 1
ATOM 2200 N N . VAL A 1 276 ? -5.783 12.649 6.630 1.00 92.69 276 VAL A N 1
ATOM 2201 C CA . VAL A 1 276 ? -5.896 12.119 5.268 1.00 92.69 276 VAL A CA 1
ATOM 2202 C C . VAL A 1 276 ? -6.151 13.243 4.256 1.00 92.69 276 VAL A C 1
ATOM 2204 O O . VAL A 1 276 ? -6.671 14.301 4.625 1.00 92.69 276 VAL A O 1
ATOM 2207 N N . ASN A 1 277 ? -5.794 13.034 2.988 1.00 92.19 277 ASN A N 1
ATOM 2208 C CA . ASN A 1 277 ? -6.135 13.938 1.896 1.00 92.19 277 ASN A CA 1
ATOM 2209 C C . ASN A 1 277 ? -7.602 13.716 1.486 1.00 92.19 277 ASN A C 1
ATOM 2211 O O . ASN A 1 277 ? -7.942 12.674 0.916 1.00 92.19 277 ASN A O 1
ATOM 2215 N N . PRO A 1 278 ? -8.484 14.707 1.696 1.00 91.94 278 PRO A N 1
ATOM 2216 C CA . PRO A 1 278 ? -9.888 14.591 1.372 1.00 91.94 278 PRO A CA 1
ATOM 2217 C C . PRO A 1 278 ? -10.177 14.659 -0.125 1.00 91.94 278 PRO A C 1
ATOM 2219 O O . PRO A 1 278 ? -11.348 14.711 -0.443 1.00 91.94 278 PRO A O 1
ATOM 2222 N N . ASN A 1 279 ? -9.221 14.614 -1.051 1.00 89.44 279 ASN A N 1
ATOM 2223 C CA . ASN A 1 279 ? -9.519 14.412 -2.480 1.00 89.44 279 ASN A CA 1
ATOM 2224 C C . ASN A 1 279 ? -9.229 12.992 -2.974 1.00 89.44 279 ASN A C 1
ATOM 2226 O O . ASN A 1 279 ? -9.676 12.623 -4.056 1.00 89.44 279 ASN A O 1
ATOM 2230 N N . THR A 1 280 ? -8.475 12.209 -2.206 1.00 90.00 280 THR A N 1
ATOM 2231 C CA . THR A 1 280 ? -7.999 10.877 -2.609 1.00 90.00 280 THR A CA 1
ATOM 2232 C C . THR A 1 280 ? -8.399 9.787 -1.623 1.00 90.00 280 THR A C 1
ATOM 2234 O O . THR A 1 280 ? -8.495 8.635 -2.027 1.00 90.00 280 THR A O 1
ATOM 2237 N N . ALA A 1 281 ? -8.663 10.133 -0.356 1.00 91.50 281 ALA A N 1
ATOM 2238 C CA . ALA A 1 281 ? -9.212 9.210 0.636 1.00 91.50 281 ALA A CA 1
ATOM 2239 C C . ALA A 1 281 ? -10.581 8.676 0.203 1.00 91.50 281 ALA A C 1
ATOM 2241 O O . ALA A 1 281 ? -11.357 9.388 -0.436 1.00 91.50 281 ALA A O 1
ATOM 2242 N N . SER A 1 282 ? -10.921 7.456 0.586 1.00 89.00 282 SER A N 1
ATOM 2243 C CA . SER A 1 282 ? -12.242 6.903 0.289 1.00 89.00 282 SER A CA 1
ATOM 2244 C C . SER A 1 282 ? -13.334 7.472 1.194 1.00 89.00 282 SER A C 1
ATOM 2246 O O . SER A 1 282 ? -13.019 8.084 2.221 1.00 89.00 282 SER A O 1
ATOM 2248 N N . PRO A 1 283 ? -14.618 7.282 0.844 1.00 90.44 283 PRO A N 1
ATOM 2249 C CA . PRO A 1 283 ? -15.719 7.599 1.744 1.00 90.44 283 PRO A CA 1
ATOM 2250 C C . PRO A 1 283 ? -15.575 6.934 3.121 1.00 90.44 283 PRO A C 1
ATOM 2252 O O . PRO A 1 283 ? -15.728 7.605 4.135 1.00 90.44 283 PRO A O 1
ATOM 2255 N N . GLU A 1 284 ? -15.196 5.661 3.176 1.00 90.88 284 GLU A N 1
ATOM 2256 C CA . GLU A 1 284 ? -14.998 4.896 4.412 1.00 90.88 284 GLU A CA 1
ATOM 2257 C C . GLU A 1 284 ? -13.850 5.475 5.246 1.00 90.88 284 GLU A C 1
ATOM 2259 O O . GLU A 1 284 ? -14.025 5.752 6.431 1.00 90.88 284 GLU A O 1
ATOM 2264 N N . VAL A 1 285 ? -12.695 5.756 4.626 1.00 93.75 285 VAL A N 1
ATOM 2265 C CA . VAL A 1 285 ? -11.568 6.406 5.315 1.00 93.75 285 VAL A CA 1
ATOM 2266 C C . VAL A 1 285 ? -12.000 7.751 5.898 1.00 93.75 285 VAL A C 1
ATOM 2268 O O . VAL A 1 285 ? -11.695 8.047 7.054 1.00 93.75 285 VAL A O 1
ATOM 2271 N N . LEU A 1 286 ? -12.733 8.563 5.129 1.00 94.50 286 LEU A N 1
ATOM 2272 C CA . LEU A 1 286 ? -13.261 9.839 5.610 1.00 94.50 286 LEU A CA 1
ATOM 2273 C C . LEU A 1 286 ? -14.259 9.665 6.757 1.00 94.50 286 LEU A C 1
ATOM 2275 O O . LEU A 1 286 ? -14.207 10.433 7.714 1.00 94.50 286 LEU A O 1
ATOM 2279 N N . GLN A 1 287 ? -15.137 8.667 6.685 1.00 94.88 287 GLN A N 1
ATOM 2280 C CA . GLN A 1 287 ? -16.102 8.357 7.737 1.00 94.88 287 GLN A CA 1
ATOM 2281 C C . GLN A 1 287 ? -15.399 7.953 9.043 1.00 94.88 287 GLN A C 1
ATOM 2283 O O . GLN A 1 287 ? -15.846 8.333 10.124 1.00 94.88 287 GLN A O 1
ATOM 2288 N N . ILE A 1 288 ? -14.277 7.232 8.955 1.00 94.81 288 ILE A N 1
ATOM 2289 C CA . ILE A 1 288 ? -13.476 6.807 10.111 1.00 94.81 288 ILE A CA 1
ATOM 2290 C C . ILE A 1 288 ? -12.746 7.995 10.750 1.00 94.81 288 ILE A C 1
ATOM 2292 O O . ILE A 1 288 ? -12.792 8.168 11.971 1.00 94.81 288 ILE A O 1
ATOM 2296 N N . VAL A 1 289 ? -12.059 8.816 9.949 1.00 94.94 289 VAL A N 1
ATOM 2297 C CA . VAL A 1 289 ? -11.138 9.850 10.466 1.00 94.94 289 VAL A CA 1
ATOM 2298 C C . VAL A 1 289 ? -11.754 11.241 10.610 1.00 94.94 289 VAL A C 1
ATOM 2300 O O . VAL A 1 289 ? -11.240 12.063 11.364 1.00 94.94 289 VAL A O 1
ATOM 2303 N N . MET A 1 290 ? -12.828 11.537 9.880 1.00 93.75 290 MET A N 1
ATOM 2304 C CA . MET A 1 290 ? -13.492 12.844 9.847 1.00 93.75 290 MET A CA 1
ATOM 2305 C C . MET A 1 290 ? -15.028 12.706 9.834 1.00 93.75 290 MET A C 1
ATOM 2307 O O . MET A 1 290 ? -15.678 13.349 9.005 1.00 93.75 290 MET A O 1
ATOM 2311 N N . PRO A 1 291 ? -15.642 11.926 10.749 1.00 95.62 291 PRO A N 1
ATOM 2312 C CA . PRO A 1 291 ? -17.085 11.661 10.722 1.00 95.62 291 PRO A CA 1
ATOM 2313 C C . PRO A 1 291 ? -17.927 12.945 10.747 1.00 95.62 291 PRO A C 1
ATOM 2315 O O . PRO A 1 291 ? -18.901 13.061 10.009 1.00 95.62 291 PRO A O 1
ATOM 2318 N N . ASP A 1 292 ? -17.510 13.950 11.523 1.00 95.50 292 ASP A N 1
ATOM 2319 C CA . ASP A 1 292 ? -18.238 15.219 11.658 1.00 95.50 292 ASP A CA 1
ATOM 2320 C C . ASP A 1 292 ? -18.216 16.078 10.381 1.00 95.50 292 ASP A C 1
ATOM 2322 O O . ASP A 1 292 ? -19.099 16.909 10.171 1.00 95.50 292 ASP A O 1
ATOM 2326 N N . GLN A 1 293 ? -17.197 15.908 9.531 1.00 94.44 293 GLN A N 1
ATOM 2327 C CA . GLN A 1 293 ? -17.020 16.669 8.285 1.00 94.44 293 GLN A CA 1
ATOM 2328 C C . GLN A 1 293 ? -17.360 15.842 7.040 1.00 94.44 293 GLN A C 1
ATOM 2330 O O . GLN A 1 293 ? -17.360 16.389 5.937 1.00 94.44 293 GLN A O 1
ATOM 2335 N N . TYR A 1 294 ? -17.661 14.550 7.199 1.00 95.25 294 TYR A N 1
ATOM 2336 C CA . TYR A 1 294 ? -17.841 13.591 6.112 1.00 95.25 294 TYR A CA 1
ATOM 2337 C C . TYR A 1 294 ? -18.831 14.085 5.049 1.00 95.25 294 TYR A C 1
ATOM 2339 O O . TYR A 1 294 ? -18.456 14.266 3.890 1.00 95.25 294 TYR A O 1
ATOM 2347 N N . GLU A 1 295 ? -20.062 14.405 5.455 1.00 95.62 295 GLU A N 1
ATOM 2348 C CA . GLU A 1 295 ? -21.121 14.867 4.545 1.00 95.62 295 GLU A CA 1
ATOM 2349 C C . GLU A 1 295 ? -20.717 16.131 3.781 1.00 95.62 295 GLU A C 1
ATOM 2351 O O . GLU A 1 295 ? -20.923 16.249 2.571 1.00 95.62 295 GLU A O 1
ATOM 2356 N N . GLN A 1 296 ? -20.081 17.075 4.478 1.00 95.06 296 GLN A N 1
ATOM 2357 C CA . GLN A 1 296 ? -19.608 18.312 3.869 1.00 95.06 296 GLN A CA 1
ATOM 2358 C C . GLN A 1 296 ? -18.505 18.039 2.836 1.00 95.06 296 GLN A C 1
ATOM 2360 O O . GLN A 1 296 ? -18.529 18.622 1.752 1.00 95.06 296 GLN A O 1
ATOM 2365 N N . ILE A 1 297 ? -17.553 17.156 3.148 1.00 94.00 297 ILE A N 1
ATOM 2366 C CA . ILE A 1 297 ? -16.451 16.792 2.251 1.00 94.00 297 ILE A CA 1
ATOM 2367 C C . ILE A 1 297 ? -16.989 16.092 1.001 1.00 94.00 297 ILE A C 1
ATOM 2369 O O . ILE A 1 297 ? -16.615 16.471 -0.109 1.00 94.00 297 ILE A O 1
ATOM 2373 N N . ILE A 1 298 ? -17.890 15.115 1.150 1.00 91.94 298 ILE A N 1
ATOM 2374 C CA . ILE A 1 298 ? -18.469 14.385 0.014 1.00 91.94 298 ILE A CA 1
ATOM 2375 C C . ILE A 1 298 ? -19.243 15.327 -0.914 1.00 91.94 298 ILE A C 1
ATOM 2377 O O . ILE A 1 298 ? -19.063 15.268 -2.131 1.00 91.94 298 ILE A O 1
ATOM 2381 N N . GLN A 1 299 ? -20.036 16.250 -0.367 1.00 91.56 299 GLN A N 1
ATOM 2382 C CA . GLN A 1 299 ? -20.743 17.248 -1.176 1.00 91.56 299 GLN A CA 1
ATOM 2383 C C . GLN A 1 299 ? -19.778 18.182 -1.915 1.00 91.56 299 GLN A C 1
ATOM 2385 O O . GLN A 1 299 ? -19.972 18.464 -3.096 1.00 91.56 299 GLN A O 1
ATOM 2390 N N . GLN A 1 300 ? -18.711 18.643 -1.255 1.00 90.31 300 GLN A N 1
ATOM 2391 C CA . GLN A 1 300 ? -17.710 19.504 -1.890 1.00 90.31 300 GLN A CA 1
ATOM 2392 C C . GLN A 1 300 ? -16.926 18.776 -2.989 1.00 90.31 300 GLN A C 1
ATOM 2394 O O . GLN A 1 300 ? -16.663 19.373 -4.032 1.00 90.31 300 GLN A O 1
ATOM 2399 N N . ARG A 1 301 ? -16.616 17.484 -2.805 1.00 87.56 301 ARG A N 1
ATOM 2400 C CA . ARG A 1 301 ? -15.989 16.649 -3.841 1.00 87.56 301 ARG A CA 1
ATOM 2401 C C . ARG A 1 301 ? -16.832 16.574 -5.109 1.00 87.56 301 ARG A C 1
ATOM 2403 O O . ARG A 1 301 ? -16.278 16.569 -6.199 1.00 87.56 301 ARG A O 1
ATOM 2410 N N . GLN A 1 302 ? -18.157 16.515 -5.018 1.00 83.38 302 GLN A N 1
ATOM 2411 C CA . GLN A 1 302 ? -19.003 16.401 -6.218 1.00 83.38 302 GLN A CA 1
ATOM 2412 C C . GLN A 1 302 ? -18.907 17.617 -7.148 1.00 83.38 302 GLN A C 1
ATOM 2414 O O . GLN A 1 302 ? -19.159 17.498 -8.341 1.00 83.38 302 GLN A O 1
ATOM 2419 N N . ILE A 1 303 ? -18.550 18.783 -6.608 1.00 82.81 303 ILE A N 1
ATOM 2420 C CA . ILE A 1 303 ? -18.523 20.054 -7.344 1.00 82.81 303 ILE A CA 1
ATOM 2421 C C . ILE A 1 303 ? -17.107 20.608 -7.547 1.00 82.81 303 ILE A C 1
ATOM 2423 O O . ILE A 1 303 ? -16.955 21.694 -8.102 1.00 82.81 303 ILE A O 1
ATOM 2427 N N . GLY A 1 304 ? -16.075 19.901 -7.078 1.00 85.38 304 GLY A N 1
ATOM 2428 C CA . GLY A 1 304 ? -14.685 20.329 -7.197 1.00 85.38 304 GLY A CA 1
ATOM 2429 C C . GLY A 1 304 ? -13.742 19.591 -6.249 1.00 85.38 304 GLY A C 1
ATOM 2430 O O . GLY A 1 304 ? -13.970 18.436 -5.891 1.00 85.38 304 GLY A O 1
ATOM 2431 N N . HIS A 1 305 ? -12.669 20.275 -5.851 1.00 86.00 305 HIS A N 1
ATOM 2432 C CA . HIS A 1 305 ? -11.626 19.745 -4.970 1.00 86.00 305 HIS A CA 1
ATOM 2433 C C . HIS A 1 305 ? -11.657 20.443 -3.606 1.00 86.00 305 HIS A C 1
ATOM 2435 O O . HIS A 1 305 ? -11.881 21.650 -3.505 1.00 86.00 305 HIS A O 1
ATOM 2441 N N . VAL A 1 306 ? -11.416 19.676 -2.548 1.00 88.44 306 VAL A N 1
ATOM 2442 C CA . VAL A 1 306 ? -11.352 20.126 -1.154 1.00 88.44 306 VAL A CA 1
ATOM 2443 C C . VAL A 1 306 ? -9.911 20.496 -0.800 1.00 88.44 306 VAL A C 1
ATOM 2445 O O . VAL A 1 306 ? -8.959 19.946 -1.351 1.00 88.44 306 VAL A O 1
ATOM 2448 N N . SER A 1 307 ? -9.714 21.433 0.128 1.00 84.19 307 SER A N 1
ATOM 2449 C CA . SER A 1 307 ? -8.370 21.739 0.629 1.00 84.19 307 SER A CA 1
ATOM 2450 C C . SER A 1 307 ? -7.747 20.497 1.270 1.00 84.19 307 SER A C 1
ATOM 2452 O O . SER A 1 307 ? -8.293 19.936 2.217 1.00 84.19 307 SER A O 1
ATOM 2454 N N . GLY A 1 308 ? -6.574 20.107 0.789 1.00 80.94 308 GLY A N 1
ATOM 2455 C CA . GLY A 1 308 ? -5.83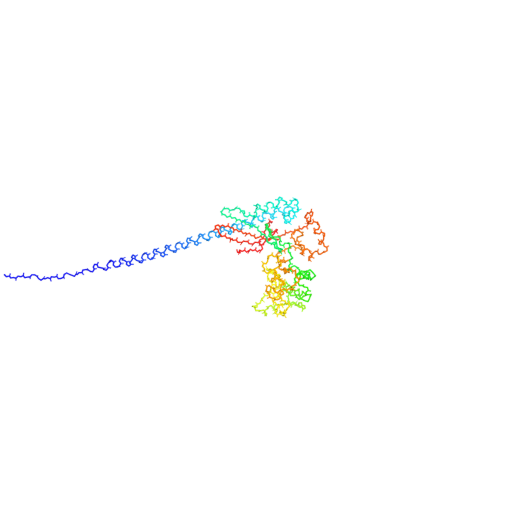5 18.940 1.249 1.00 80.94 308 GLY A CA 1
ATOM 2456 C C . GLY A 1 308 ? -4.371 19.059 0.854 1.00 80.94 308 GLY A C 1
ATOM 2457 O O . GLY A 1 308 ? -4.019 19.851 -0.019 1.00 80.94 308 GLY A O 1
ATOM 2458 N N . SER A 1 309 ? -3.506 18.286 1.503 1.00 80.50 309 SER A N 1
ATOM 2459 C CA . SER A 1 309 ? -2.118 18.157 1.067 1.00 80.50 309 SER A CA 1
ATOM 2460 C C . SER A 1 309 ? -1.689 16.700 1.090 1.00 80.50 309 SER A C 1
ATOM 2462 O O . SER A 1 309 ? -2.119 15.931 1.949 1.00 80.50 309 SER A O 1
ATOM 2464 N N . SER A 1 310 ? -0.829 16.362 0.137 1.00 88.31 310 SER A N 1
ATOM 2465 C CA . SER A 1 310 ? -0.247 15.037 -0.015 1.00 88.31 310 SER A CA 1
ATOM 2466 C C . SER A 1 310 ? 1.243 15.194 -0.204 1.00 88.31 310 SER A C 1
ATOM 2468 O O . SER A 1 310 ? 1.702 15.931 -1.081 1.00 88.31 310 SER A O 1
ATOM 2470 N N . GLN A 1 311 ? 1.999 14.519 0.647 1.00 88.50 311 GLN A N 1
ATOM 2471 C CA . GLN A 1 311 ? 3.455 14.565 0.626 1.00 88.50 311 GLN A CA 1
ATOM 2472 C C . GLN A 1 311 ? 4.027 13.189 0.329 1.00 88.50 311 GLN A C 1
ATOM 2474 O O . GLN A 1 311 ? 5.109 13.119 -0.241 1.00 88.50 311 GLN A O 1
ATOM 2479 N N . THR A 1 312 ? 3.307 12.109 0.631 1.00 92.69 312 THR A N 1
ATOM 2480 C CA . THR A 1 312 ? 3.807 10.750 0.445 1.00 92.69 312 THR A CA 1
ATOM 2481 C C . THR A 1 312 ? 3.013 10.021 -0.640 1.00 92.69 312 THR A C 1
ATOM 2483 O O . THR A 1 312 ? 1.787 10.042 -0.647 1.00 92.69 312 THR A O 1
ATOM 2486 N N . TYR A 1 313 ? 3.715 9.367 -1.566 1.00 93.12 313 TYR A N 1
ATOM 2487 C CA . TYR A 1 313 ? 3.126 8.688 -2.719 1.00 93.12 313 TYR A CA 1
ATOM 2488 C C . TYR A 1 313 ? 3.766 7.319 -2.924 1.00 93.12 313 TYR A C 1
ATOM 2490 O O . TYR A 1 313 ? 4.983 7.176 -2.805 1.00 93.12 3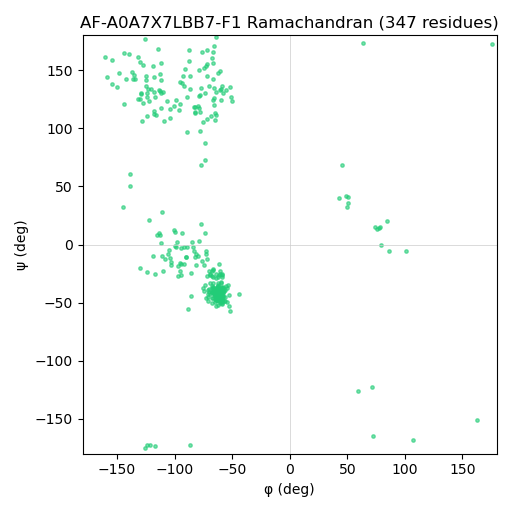13 TYR A O 1
ATOM 2498 N N . ARG A 1 314 ? 2.970 6.328 -3.315 1.00 93.69 314 ARG A N 1
ATOM 2499 C CA . ARG A 1 314 ? 3.432 5.015 -3.769 1.00 93.69 314 ARG A CA 1
ATOM 2500 C C . ARG A 1 314 ? 3.263 4.917 -5.273 1.00 93.69 314 ARG A C 1
ATOM 2502 O O . ARG A 1 314 ? 2.180 5.094 -5.814 1.00 93.69 314 ARG A O 1
ATOM 2509 N N . ILE A 1 315 ? 4.347 4.638 -5.977 1.00 95.06 315 ILE A N 1
ATOM 2510 C CA . ILE A 1 315 ? 4.370 4.607 -7.434 1.00 95.06 315 ILE A CA 1
ATOM 2511 C C . ILE A 1 315 ? 4.729 3.199 -7.868 1.00 95.06 315 ILE A C 1
ATOM 2513 O O . ILE A 1 315 ? 5.849 2.756 -7.623 1.00 95.06 315 ILE A O 1
ATOM 2517 N N . ARG A 1 316 ? 3.797 2.517 -8.537 1.00 95.25 316 ARG A N 1
ATOM 2518 C CA . ARG A 1 316 ? 3.992 1.168 -9.068 1.00 95.25 316 ARG A CA 1
ATOM 2519 C C . ARG A 1 316 ? 4.003 1.202 -10.590 1.00 95.25 316 ARG A C 1
ATOM 2521 O O . ARG A 1 316 ? 3.027 1.587 -11.231 1.00 95.25 316 ARG A O 1
ATOM 2528 N N . SER A 1 317 ? 5.131 0.809 -11.169 1.00 96.69 317 SER A N 1
ATOM 2529 C CA . SER A 1 317 ? 5.379 0.871 -12.606 1.00 96.69 317 SER A CA 1
ATOM 2530 C C . SER A 1 317 ? 5.739 -0.502 -13.158 1.00 96.69 317 SER A C 1
ATOM 2532 O O . SER A 1 317 ? 6.573 -1.213 -12.599 1.00 96.69 317 SER A O 1
ATOM 2534 N N . TYR A 1 318 ? 5.109 -0.858 -14.271 1.00 96.69 318 TYR A N 1
ATOM 2535 C CA . TYR A 1 318 ? 5.250 -2.122 -14.981 1.00 96.69 318 TYR A CA 1
ATOM 2536 C C . TYR A 1 318 ? 5.999 -1.847 -16.276 1.00 96.69 318 TYR A C 1
ATOM 2538 O O . TYR A 1 318 ? 5.434 -1.257 -17.193 1.00 96.69 318 TYR A O 1
ATOM 2546 N N . GLY A 1 319 ? 7.263 -2.244 -16.352 1.00 97.19 319 GLY A N 1
ATOM 2547 C CA . GLY A 1 319 ? 8.064 -2.137 -17.565 1.00 97.19 319 GLY A CA 1
ATOM 2548 C C . GLY A 1 319 ? 8.002 -3.421 -18.375 1.00 97.19 319 GLY A C 1
ATOM 2549 O O . GLY A 1 319 ? 8.045 -4.510 -17.804 1.00 97.19 319 GLY A O 1
ATOM 2550 N N . ARG A 1 320 ? 7.900 -3.302 -19.699 1.00 97.19 320 ARG A N 1
ATOM 2551 C CA . ARG A 1 320 ? 7.855 -4.435 -20.627 1.00 97.19 320 ARG A CA 1
ATOM 2552 C C . ARG A 1 320 ? 8.872 -4.254 -21.739 1.00 97.19 320 ARG A C 1
ATOM 2554 O O . ARG A 1 320 ? 8.881 -3.213 -22.385 1.00 97.19 320 ARG A O 1
ATOM 2561 N N . ALA A 1 321 ? 9.694 -5.266 -21.990 1.00 96.19 321 ALA A N 1
ATOM 2562 C CA . ALA A 1 321 ? 10.627 -5.293 -23.116 1.00 96.19 321 ALA A CA 1
ATOM 2563 C C . ALA A 1 321 ? 10.933 -6.743 -23.502 1.00 96.19 321 ALA A C 1
ATOM 2565 O O . ALA A 1 321 ? 11.097 -7.584 -22.625 1.00 96.19 321 ALA A O 1
ATOM 2566 N N . HIS A 1 322 ? 10.977 -7.052 -24.801 1.00 93.31 322 HIS A N 1
ATOM 2567 C CA . HIS A 1 322 ? 11.377 -8.374 -25.321 1.00 93.31 322 HIS A CA 1
ATOM 2568 C C . HIS A 1 322 ? 10.682 -9.593 -24.665 1.00 93.31 322 HIS A C 1
ATOM 2570 O O . HIS A 1 322 ? 11.260 -10.670 -24.561 1.00 93.31 322 HIS A O 1
ATOM 2576 N N . GLY A 1 323 ? 9.424 -9.438 -24.232 1.00 90.44 323 GLY A N 1
ATOM 2577 C CA . GLY A 1 323 ? 8.647 -10.491 -23.560 1.00 90.44 323 GLY A CA 1
ATOM 2578 C C . GLY A 1 323 ? 8.847 -10.584 -22.041 1.00 90.44 323 GLY A C 1
ATOM 2579 O O . GLY A 1 323 ? 8.119 -11.332 -21.392 1.00 90.44 323 GLY A O 1
ATOM 2580 N N . TYR A 1 324 ? 9.761 -9.802 -21.466 1.00 93.12 324 TYR A N 1
ATOM 2581 C CA . TYR A 1 324 ? 9.936 -9.656 -20.023 1.00 93.12 324 TYR A CA 1
ATOM 2582 C C . TYR A 1 324 ? 9.007 -8.578 -19.476 1.00 93.12 324 TYR A C 1
ATOM 2584 O O . TYR A 1 324 ? 8.753 -7.559 -20.128 1.00 93.12 324 TYR A O 1
ATOM 2592 N N . VAL A 1 325 ? 8.519 -8.802 -18.258 1.00 94.00 325 VAL A N 1
ATOM 2593 C CA . VAL A 1 325 ? 7.793 -7.812 -17.465 1.00 94.00 325 VAL A CA 1
ATOM 2594 C C . VAL A 1 325 ? 8.514 -7.673 -16.139 1.00 94.00 325 VAL A C 1
ATOM 2596 O O . VAL A 1 325 ? 8.728 -8.668 -15.457 1.00 94.00 325 VAL A O 1
ATOM 2599 N N . HIS A 1 326 ? 8.853 -6.445 -15.775 1.00 94.19 326 HIS A N 1
ATOM 2600 C CA . HIS A 1 326 ? 9.481 -6.139 -14.501 1.00 94.19 326 HIS A CA 1
ATOM 2601 C C . HIS A 1 326 ? 8.647 -5.082 -13.778 1.00 94.19 326 HIS A C 1
ATOM 2603 O O . HIS A 1 326 ? 8.227 -4.092 -14.387 1.00 94.19 326 HIS A O 1
ATOM 2609 N N . VAL A 1 327 ? 8.425 -5.254 -12.473 1.00 94.62 327 VAL A N 1
ATOM 2610 C CA . VAL A 1 327 ? 7.643 -4.310 -11.670 1.00 94.62 327 VAL A CA 1
ATOM 2611 C C . VAL A 1 327 ? 8.555 -3.591 -10.684 1.00 94.62 327 VAL A C 1
ATOM 2613 O O . VAL A 1 327 ? 9.369 -4.191 -9.989 1.00 94.62 327 VAL A O 1
ATOM 2616 N N . VAL A 1 328 ? 8.458 -2.266 -10.648 1.00 94.88 328 VAL A N 1
ATOM 2617 C CA . VAL A 1 328 ? 9.175 -1.429 -9.682 1.00 94.88 328 VAL A CA 1
ATOM 2618 C C . VAL A 1 328 ? 8.151 -0.655 -8.875 1.00 94.88 328 VAL A C 1
ATOM 2620 O O . VAL A 1 328 ? 7.229 -0.070 -9.442 1.00 94.88 328 VAL A O 1
ATOM 2623 N N . GLU A 1 329 ? 8.324 -0.638 -7.558 1.00 94.19 329 GLU A N 1
ATOM 2624 C CA . GLU A 1 329 ? 7.478 0.119 -6.642 1.00 94.19 329 GLU A CA 1
ATOM 2625 C C . GLU A 1 329 ? 8.327 1.002 -5.733 1.00 94.19 329 GLU A C 1
ATOM 2627 O O . GLU A 1 329 ? 9.208 0.509 -5.022 1.00 94.19 329 GLU A O 1
ATOM 2632 N N . TRP A 1 330 ? 8.087 2.312 -5.769 1.00 94.62 330 TRP A N 1
ATOM 2633 C CA . TRP A 1 330 ? 8.750 3.282 -4.897 1.00 94.62 330 TRP A CA 1
ATOM 2634 C C . TRP A 1 330 ? 7.721 3.978 -4.015 1.00 94.62 330 TRP A C 1
ATOM 2636 O O . TRP A 1 330 ? 6.736 4.502 -4.526 1.00 94.62 330 TRP A O 1
ATOM 2646 N N . VAL A 1 331 ? 7.994 4.049 -2.714 1.00 93.25 331 VAL A N 1
ATOM 2647 C CA . VAL A 1 331 ? 7.320 4.984 -1.808 1.00 93.25 331 VAL A CA 1
ATOM 2648 C C . VAL A 1 331 ? 8.207 6.213 -1.686 1.00 93.25 331 VAL A C 1
ATOM 2650 O O . VAL A 1 331 ? 9.380 6.106 -1.313 1.00 93.25 331 VAL A O 1
ATOM 2653 N N . VAL A 1 332 ? 7.672 7.372 -2.046 1.00 92.88 332 VAL A N 1
ATOM 2654 C CA . VAL A 1 332 ? 8.399 8.638 -2.141 1.00 92.88 332 VAL A CA 1
ATOM 2655 C C . VAL A 1 332 ? 7.726 9.704 -1.296 1.00 92.88 332 VAL A C 1
ATOM 2657 O O . VAL A 1 332 ? 6.503 9.747 -1.215 1.00 92.88 332 VAL A O 1
ATOM 2660 N N . ARG A 1 333 ? 8.523 10.593 -0.705 1.00 90.38 333 ARG A N 1
ATOM 2661 C CA . ARG A 1 333 ? 8.047 11.776 0.012 1.00 90.38 333 ARG A CA 1
ATOM 2662 C C . ARG A 1 333 ? 8.532 13.045 -0.670 1.00 90.38 333 ARG A C 1
ATOM 2664 O O . ARG A 1 333 ? 9.725 13.204 -0.918 1.00 90.38 333 ARG A O 1
ATOM 2671 N N . LEU A 1 334 ? 7.617 13.949 -0.987 1.00 83.62 334 LEU A N 1
ATOM 2672 C CA . LEU A 1 334 ? 7.912 15.287 -1.486 1.00 83.62 334 LEU A CA 1
ATOM 2673 C C . LEU A 1 334 ? 8.454 16.172 -0.355 1.00 83.62 334 LEU A C 1
ATOM 2675 O O . LEU A 1 334 ? 8.180 15.945 0.817 1.00 83.62 334 LEU A O 1
ATOM 2679 N N . GLY A 1 335 ? 9.248 17.188 -0.701 1.00 72.00 335 GLY A N 1
ATOM 2680 C CA . GLY A 1 335 ? 9.809 18.111 0.295 1.00 72.00 335 GLY A CA 1
ATOM 2681 C C . GLY A 1 335 ? 11.101 17.645 0.983 1.00 72.00 335 GLY A C 1
ATOM 2682 O O . GLY A 1 335 ? 11.455 18.169 2.038 1.00 72.00 335 GLY A O 1
ATOM 2683 N N . GLY A 1 336 ? 11.847 16.702 0.393 1.00 59.00 336 GLY A N 1
ATOM 2684 C CA . GLY A 1 336 ? 13.212 16.370 0.825 1.00 59.00 336 GLY A CA 1
ATOM 2685 C C . GLY A 1 336 ? 14.209 17.532 0.648 1.00 59.00 336 GLY A C 1
ATOM 2686 O O . GLY A 1 336 ? 13.866 18.605 0.142 1.00 59.00 336 GLY A O 1
ATOM 2687 N N . GLN A 1 337 ? 15.475 17.333 1.051 1.00 46.19 337 GLN A N 1
ATOM 2688 C CA . GLN A 1 337 ? 16.519 18.366 0.920 1.00 46.19 337 GLN A CA 1
ATOM 2689 C C . GLN A 1 337 ? 16.566 18.943 -0.510 1.00 46.19 337 GLN A C 1
ATOM 2691 O O . GLN A 1 337 ? 16.733 18.216 -1.488 1.00 46.19 337 GLN A O 1
ATOM 2696 N N . GLY A 1 338 ? 16.413 20.266 -0.630 1.00 53.41 338 GLY A N 1
ATOM 2697 C CA . GLY A 1 338 ? 16.458 20.976 -1.914 1.00 53.41 338 GLY A CA 1
ATOM 2698 C C . GLY A 1 338 ? 15.190 20.879 -2.776 1.00 53.41 338 GLY A C 1
ATOM 2699 O O . GLY A 1 338 ? 15.258 21.216 -3.955 1.00 53.41 338 GLY A O 1
ATOM 2700 N N . GLY A 1 339 ? 14.053 20.424 -2.230 1.00 61.19 339 GLY A N 1
ATOM 2701 C CA .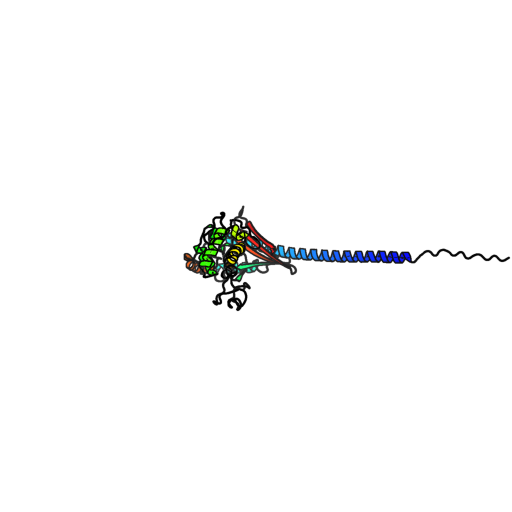 GLY A 1 339 ? 12.782 20.319 -2.968 1.00 61.19 339 GLY A CA 1
ATOM 2702 C C . GLY A 1 339 ? 12.693 19.094 -3.887 1.00 61.19 339 GLY A C 1
ATOM 2703 O O . GLY A 1 339 ? 11.845 19.027 -4.781 1.00 61.19 339 GLY A O 1
ATOM 2704 N N . TYR A 1 340 ? 13.585 18.117 -3.698 1.00 67.81 340 TYR A N 1
ATOM 2705 C CA . TYR A 1 340 ? 13.537 16.839 -4.403 1.00 67.81 340 TYR A CA 1
ATOM 2706 C C . TYR A 1 340 ? 12.765 15.790 -3.592 1.00 67.81 340 TYR A C 1
ATOM 2708 O O . TYR A 1 340 ? 12.859 15.784 -2.364 1.00 67.81 340 TYR A O 1
ATOM 2716 N N . PRO A 1 341 ? 12.027 14.884 -4.261 1.00 80.38 341 PRO A N 1
ATOM 2717 C CA . PRO A 1 341 ? 11.417 13.740 -3.604 1.00 80.38 341 PRO A CA 1
ATOM 2718 C C . PRO A 1 341 ? 12.493 12.849 -2.975 1.00 80.38 341 PRO A C 1
ATOM 2720 O O . PRO A 1 341 ? 13.483 12.522 -3.635 1.00 80.38 341 PRO A O 1
ATOM 2723 N N . SER A 1 342 ? 12.307 12.443 -1.722 1.00 85.88 342 SER A N 1
ATOM 2724 C CA . SER A 1 342 ? 13.110 11.407 -1.076 1.00 85.88 342 SER A CA 1
ATOM 2725 C C . SER A 1 342 ? 12.446 10.044 -1.265 1.00 85.88 342 SER A C 1
ATOM 2727 O O . SER A 1 342 ? 11.234 9.905 -1.124 1.00 85.88 342 SER A O 1
ATOM 2729 N N . VAL A 1 343 ? 13.232 9.020 -1.595 1.00 88.19 343 VAL A N 1
ATOM 2730 C CA . VAL A 1 343 ? 12.736 7.638 -1.658 1.00 88.19 343 VAL A CA 1
ATOM 2731 C C . VAL A 1 343 ? 12.764 7.062 -0.244 1.00 88.19 343 VAL A C 1
ATOM 2733 O O . VAL A 1 343 ? 13.833 6.972 0.355 1.00 88.19 343 VAL A O 1
ATOM 2736 N N . ILE A 1 344 ? 11.597 6.693 0.286 1.00 86.25 344 ILE A N 1
ATOM 2737 C CA . ILE A 1 344 ? 11.439 6.076 1.613 1.00 86.25 344 ILE A CA 1
ATOM 2738 C C . ILE A 1 344 ? 11.637 4.562 1.515 1.00 86.25 344 ILE A C 1
ATOM 2740 O O . ILE A 1 344 ? 12.340 3.967 2.330 1.00 86.25 344 ILE A O 1
ATOM 2744 N N . ARG A 1 345 ? 11.038 3.936 0.495 1.00 85.75 345 ARG A N 1
ATOM 2745 C CA . ARG A 1 345 ? 11.108 2.490 0.260 1.00 85.75 345 ARG A CA 1
ATOM 2746 C C . ARG A 1 345 ? 11.197 2.206 -1.235 1.00 85.75 345 ARG A C 1
ATOM 2748 O O . ARG A 1 345 ? 10.548 2.873 -2.035 1.00 85.75 345 ARG A O 1
ATOM 2755 N N . MET A 1 346 ? 11.984 1.199 -1.602 1.00 87.88 346 MET A N 1
ATOM 2756 C CA . MET A 1 346 ? 12.087 0.694 -2.969 1.00 87.88 346 MET A CA 1
ATOM 2757 C C . MET A 1 346 ? 11.896 -0.820 -2.969 1.00 87.88 346 MET A C 1
ATOM 2759 O O . MET A 1 346 ? 12.557 -1.524 -2.207 1.00 87.88 346 MET A O 1
ATOM 2763 N N . ARG A 1 347 ? 11.022 -1.310 -3.848 1.00 85.62 347 ARG A N 1
ATOM 2764 C CA . ARG A 1 347 ? 10.834 -2.732 -4.137 1.00 85.62 347 ARG A CA 1
ATOM 2765 C C . ARG A 1 347 ? 10.990 -2.990 -5.631 1.00 85.62 347 ARG A C 1
ATOM 2767 O O . ARG A 1 347 ? 10.572 -2.193 -6.471 1.00 85.62 347 ARG A O 1
ATOM 2774 N N . SER A 1 348 ? 11.619 -4.115 -5.927 1.00 82.50 348 SER A N 1
ATOM 2775 C CA . SER A 1 348 ? 11.758 -4.702 -7.254 1.00 82.50 348 SER A CA 1
ATOM 2776 C C . SER A 1 348 ? 11.015 -6.029 -7.168 1.00 82.50 348 SER A C 1
ATOM 2778 O O . SER A 1 348 ? 11.426 -6.867 -6.365 1.00 82.50 348 SER A O 1
ATOM 2780 N N . LEU A 1 349 ? 9.884 -6.145 -7.864 1.00 72.44 349 LEU A N 1
ATOM 2781 C CA . LEU A 1 349 ? 8.937 -7.258 -7.741 1.00 72.44 349 LEU A CA 1
ATOM 2782 C C . LEU A 1 349 ? 8.949 -8.142 -8.984 1.00 72.44 349 LEU A C 1
ATOM 2784 O O . LEU A 1 349 ? 9.026 -7.572 -10.102 1.00 72.44 349 LEU A O 1
#